Protein AF-A0A1Y2GM48-F1 (afdb_monomer_lite)

Structure (mmCIF, N/CA/C/O backbone):
data_AF-A0A1Y2GM48-F1
#
_entry.id   AF-A0A1Y2GM48-F1
#
loop_
_atom_site.group_PDB
_atom_site.id
_atom_site.type_symbol
_atom_site.label_atom_id
_atom_site.label_alt_id
_atom_site.label_comp_id
_atom_site.label_asym_id
_atom_site.label_entity_id
_atom_site.label_seq_id
_atom_site.pdbx_PDB_ins_code
_atom_site.Cartn_x
_atom_site.Cartn_y
_atom_site.Cartn_z
_atom_site.occupancy
_atom_site.B_iso_or_equiv
_atom_site.auth_seq_id
_atom_site.auth_comp_id
_atom_site.auth_asym_id
_atom_site.auth_atom_id
_atom_site.pdbx_PDB_model_num
ATOM 1 N N . MET A 1 1 ? -22.954 -3.565 -7.126 1.00 38.81 1 MET A N 1
ATOM 2 C CA . MET A 1 1 ? -22.119 -2.408 -7.509 1.00 38.81 1 MET A CA 1
ATOM 3 C C . MET A 1 1 ? -21.374 -1.965 -6.264 1.00 38.81 1 MET A C 1
ATOM 5 O O . MET A 1 1 ? -21.946 -1.225 -5.489 1.00 38.81 1 MET A O 1
ATOM 9 N N . GLU A 1 2 ? -20.163 -2.466 -6.027 1.00 36.50 2 GLU A N 1
ATOM 10 C CA . GLU A 1 2 ? -19.307 -2.028 -4.911 1.00 36.50 2 GLU A CA 1
ATOM 11 C C . GLU A 1 2 ? -17.865 -2.435 -5.239 1.00 36.50 2 GLU A C 1
ATOM 13 O O . GLU A 1 2 ? -17.529 -3.608 -5.180 1.00 36.50 2 GLU A O 1
ATOM 18 N N . ASN A 1 3 ? -17.058 -1.476 -5.704 1.00 37.56 3 ASN A N 1
ATOM 19 C CA . ASN A 1 3 ? -15.604 -1.571 -5.908 1.00 37.56 3 ASN A CA 1
ATOM 20 C C . ASN A 1 3 ? -15.086 -0.140 -6.123 1.00 37.56 3 ASN A C 1
ATOM 22 O O . ASN A 1 3 ? -14.719 0.245 -7.223 1.00 37.56 3 ASN A O 1
ATOM 26 N N . PHE A 1 4 ? -15.154 0.704 -5.095 1.00 43.25 4 PHE A N 1
ATOM 27 C CA . PHE A 1 4 ? -15.141 2.172 -5.220 1.00 43.25 4 PHE A CA 1
ATOM 28 C C . PHE A 1 4 ? -13.795 2.861 -5.521 1.00 43.25 4 PHE A C 1
ATOM 30 O O . PHE A 1 4 ? -13.674 4.058 -5.294 1.00 43.25 4 PHE A O 1
ATOM 37 N N . TYR A 1 5 ? -12.804 2.178 -6.099 1.00 48.16 5 TYR A N 1
ATOM 38 C CA . TYR A 1 5 ? -11.574 2.867 -6.534 1.00 48.16 5 TYR A CA 1
ATOM 39 C C . TYR A 1 5 ? -11.163 2.612 -7.988 1.00 48.16 5 TYR A C 1
ATOM 41 O O . TYR A 1 5 ? -10.515 3.470 -8.578 1.00 48.16 5 TYR A O 1
ATOM 49 N N . LEU A 1 6 ? -11.606 1.514 -8.611 1.00 46.62 6 LEU A N 1
ATOM 50 C CA . LEU A 1 6 ? -11.369 1.225 -10.035 1.00 46.62 6 LEU A CA 1
ATOM 51 C C . LEU A 1 6 ? -12.526 0.436 -10.694 1.00 46.62 6 LEU A C 1
ATOM 53 O O . LEU A 1 6 ? -12.257 -0.429 -11.524 1.00 46.62 6 LEU A O 1
ATOM 57 N N . PRO A 1 7 ? -13.820 0.667 -10.388 1.00 50.91 7 PRO A N 1
ATOM 58 C CA . PRO A 1 7 ? -14.866 -0.199 -10.940 1.00 50.91 7 PRO A CA 1
ATOM 59 C C . PRO A 1 7 ? -15.024 -0.033 -12.463 1.00 50.91 7 PRO A C 1
ATOM 61 O O . PRO A 1 7 ? -15.629 -0.881 -13.110 1.00 50.91 7 PRO A O 1
ATOM 64 N N . CYS A 1 8 ? -14.462 1.037 -13.038 1.00 55.78 8 CYS A N 1
ATOM 65 C CA . CYS A 1 8 ? -14.624 1.395 -14.447 1.00 55.78 8 CYS A CA 1
ATOM 66 C C . CYS A 1 8 ? -13.306 1.461 -15.234 1.00 55.78 8 CYS A C 1
ATOM 68 O O . CYS A 1 8 ? -13.328 1.814 -16.411 1.00 55.78 8 CYS A O 1
ATOM 70 N N . LEU A 1 9 ? -12.162 1.168 -14.609 1.00 61.56 9 LEU A N 1
ATOM 71 C CA . LEU A 1 9 ? -10.852 1.270 -15.253 1.00 61.56 9 LEU A CA 1
ATOM 72 C C . LEU A 1 9 ? -10.290 -0.134 -15.495 1.00 61.56 9 LEU A C 1
ATOM 74 O O . LEU A 1 9 ? -10.020 -0.847 -14.529 1.00 61.56 9 LEU A O 1
ATOM 78 N N . PRO A 1 10 ? -10.102 -0.549 -16.763 1.00 74.62 10 PRO A N 1
ATOM 79 C CA . PRO A 1 10 ? -9.476 -1.828 -17.070 1.00 74.62 10 PRO A CA 1
ATOM 80 C C . PRO A 1 10 ? -8.105 -1.931 -16.392 1.00 74.62 10 PRO A C 1
ATOM 82 O O . PRO A 1 10 ? -7.270 -1.039 -16.549 1.00 74.62 10 PRO A O 1
ATOM 85 N N . SER A 1 11 ? -7.849 -3.024 -15.670 1.00 71.25 11 SER A N 1
ATOM 86 C CA . SER A 1 11 ? -6.596 -3.232 -14.923 1.00 71.25 11 SER A CA 1
ATOM 87 C C . SER A 1 11 ? -5.359 -3.062 -15.807 1.00 71.25 11 SER A C 1
ATOM 89 O O . SER A 1 11 ? -4.429 -2.355 -15.435 1.00 71.25 11 SER A O 1
ATOM 91 N N . LYS A 1 12 ? -5.393 -3.608 -17.030 1.00 72.88 12 LYS A N 1
ATOM 92 C CA . LYS A 1 12 ? -4.327 -3.448 -18.034 1.00 72.88 12 LYS A CA 1
ATOM 93 C C . LYS A 1 12 ? -4.063 -1.991 -18.409 1.00 72.88 12 LYS A C 1
ATOM 95 O O . LYS A 1 12 ? -2.914 -1.617 -18.605 1.00 72.88 12 LYS A O 1
ATOM 100 N N . PHE A 1 13 ? -5.106 -1.164 -18.488 1.00 79.00 13 PHE A N 1
ATOM 101 C CA . PHE A 1 13 ? -4.946 0.265 -18.753 1.00 79.00 13 PHE A CA 1
ATOM 102 C C . PHE A 1 13 ? -4.290 0.970 -17.561 1.00 79.00 13 PHE A C 1
ATOM 104 O O . PHE A 1 13 ? -3.322 1.700 -17.747 1.00 79.00 13 PHE A O 1
ATOM 111 N N . ALA A 1 14 ? -4.772 0.722 -16.338 1.00 77.38 14 ALA A N 1
ATOM 112 C CA . ALA A 1 14 ? -4.207 1.329 -15.132 1.00 77.38 14 ALA A CA 1
ATOM 113 C C . ALA A 1 14 ? -2.728 0.945 -14.934 1.00 77.38 14 ALA A C 1
ATOM 115 O O . ALA A 1 14 ? -1.897 1.802 -14.643 1.00 77.38 14 ALA A O 1
ATOM 116 N N . LEU A 1 15 ? -2.394 -0.327 -15.164 1.00 78.81 15 LEU A N 1
ATOM 117 C CA . LEU A 1 15 ? -1.031 -0.848 -15.084 1.00 78.81 15 LEU A CA 1
ATOM 118 C C . LEU A 1 15 ? -0.138 -0.289 -16.198 1.00 78.81 15 LEU A C 1
ATOM 120 O O . LEU A 1 15 ? 0.959 0.182 -15.907 1.00 78.81 15 LEU A O 1
ATOM 124 N N . GLY A 1 16 ? -0.632 -0.231 -17.438 1.00 79.50 16 GLY A N 1
ATOM 125 C CA . GLY A 1 16 ? 0.081 0.401 -18.549 1.00 79.50 16 GLY A CA 1
ATOM 126 C C . GLY A 1 16 ? 0.402 1.874 -18.275 1.00 79.50 16 GLY A C 1
ATOM 127 O O . GLY A 1 16 ? 1.539 2.299 -18.461 1.00 79.50 16 GLY A O 1
ATOM 128 N N . MET A 1 17 ? -0.558 2.635 -17.737 1.00 82.94 17 MET A N 1
ATOM 129 C CA . MET A 1 17 ? -0.350 4.033 -17.326 1.00 82.94 17 MET A CA 1
ATOM 130 C C . MET A 1 17 ? 0.647 4.178 -16.168 1.00 82.94 17 MET A C 1
ATOM 132 O O . MET A 1 17 ? 1.331 5.193 -16.074 1.00 82.94 17 MET A O 1
ATOM 136 N N . ALA A 1 18 ? 0.760 3.162 -15.312 1.00 79.75 18 ALA A N 1
ATOM 137 C CA . ALA A 1 18 ? 1.768 3.081 -14.258 1.00 79.75 18 ALA A CA 1
ATOM 138 C C . ALA A 1 18 ? 3.137 2.559 -14.754 1.00 79.75 18 ALA A C 1
ATOM 140 O O . ALA A 1 18 ? 4.053 2.394 -13.952 1.00 79.75 18 ALA A O 1
ATOM 141 N N . GLY A 1 19 ? 3.299 2.318 -16.063 1.00 83.38 19 GLY A N 1
ATOM 142 C CA . GLY A 1 19 ? 4.554 1.879 -16.683 1.00 83.38 19 GLY A CA 1
ATOM 143 C C . GLY A 1 19 ? 4.744 0.361 -16.770 1.00 83.38 19 GLY A C 1
ATOM 144 O O . GLY A 1 19 ? 5.808 -0.100 -17.186 1.00 83.38 19 GLY A O 1
ATOM 145 N N . PHE A 1 20 ? 3.728 -0.424 -16.412 1.00 80.12 20 PHE A N 1
ATOM 146 C CA . PHE A 1 20 ? 3.746 -1.881 -16.476 1.00 80.12 20 PHE A CA 1
ATOM 147 C C . PHE A 1 20 ? 3.115 -2.377 -17.783 1.00 80.12 20 PHE A C 1
ATOM 149 O O . PHE A 1 20 ? 1.896 -2.482 -17.899 1.00 80.12 20 PHE A O 1
ATOM 156 N N . TYR A 1 21 ? 3.948 -2.689 -18.778 1.00 78.44 21 TYR A N 1
ATOM 157 C CA . TYR A 1 21 ? 3.482 -3.067 -20.122 1.00 78.44 21 TYR A CA 1
ATOM 158 C C . TYR A 1 21 ? 3.483 -4.576 -20.398 1.00 78.44 21 TYR A C 1
ATOM 160 O O . TYR A 1 21 ? 2.749 -5.026 -21.272 1.00 78.44 21 TYR A O 1
ATOM 168 N N . ASN A 1 22 ? 4.284 -5.351 -19.660 1.00 74.69 22 ASN A N 1
ATOM 169 C CA . ASN A 1 22 ? 4.454 -6.789 -19.873 1.00 74.69 22 ASN A CA 1
ATOM 170 C C . ASN A 1 22 ? 4.120 -7.560 -18.592 1.00 74.69 22 ASN A C 1
ATOM 172 O O . ASN A 1 22 ? 4.540 -7.162 -17.507 1.00 74.69 22 ASN A O 1
ATOM 176 N N . GLU A 1 23 ? 3.391 -8.665 -18.742 1.00 70.50 23 GLU A N 1
ATOM 177 C CA . GLU A 1 23 ? 3.127 -9.628 -17.670 1.00 70.50 23 GLU A CA 1
ATOM 178 C C . GLU A 1 23 ? 4.349 -10.564 -17.479 1.00 70.50 23 GLU A C 1
ATOM 180 O O . GLU A 1 23 ? 5.037 -10.869 -18.461 1.00 70.50 23 GLU A O 1
ATOM 185 N N . PRO A 1 24 ? 4.632 -11.049 -16.253 1.00 73.19 24 PRO A N 1
ATOM 186 C CA . PRO A 1 24 ? 3.916 -10.745 -15.016 1.00 73.19 24 PRO A CA 1
ATOM 187 C C . PRO A 1 24 ? 4.221 -9.331 -14.507 1.00 73.19 24 PRO A C 1
ATOM 189 O O . PRO A 1 24 ? 5.349 -8.842 -14.594 1.00 73.19 24 PRO A O 1
ATOM 192 N N . PHE A 1 25 ? 3.204 -8.680 -13.945 1.00 72.31 25 PHE A N 1
ATOM 193 C CA . PHE A 1 25 ? 3.370 -7.379 -13.310 1.00 72.31 25 PHE A CA 1
ATOM 194 C C . PHE A 1 25 ? 4.102 -7.576 -11.990 1.00 72.31 25 PHE A C 1
ATOM 196 O O . PHE A 1 25 ? 3.563 -8.161 -11.049 1.00 72.31 25 PHE A O 1
ATOM 203 N N . PHE A 1 26 ? 5.355 -7.130 -11.944 1.00 72.56 26 PHE A N 1
ATOM 204 C CA . PHE A 1 26 ? 6.252 -7.458 -10.850 1.00 72.56 26 PHE A CA 1
ATOM 205 C C . PHE A 1 26 ? 7.087 -6.256 -10.416 1.00 72.56 26 PHE A C 1
ATOM 207 O O . PHE A 1 26 ? 7.678 -5.551 -11.232 1.00 72.56 26 PHE A O 1
ATOM 214 N N . LEU A 1 27 ? 7.153 -6.064 -9.101 1.00 76.12 27 LEU A N 1
ATOM 215 C CA . LEU A 1 27 ? 8.107 -5.196 -8.423 1.00 76.12 27 LEU A CA 1
ATOM 216 C C . LEU A 1 27 ? 8.892 -6.074 -7.455 1.00 76.12 27 LEU A C 1
ATOM 218 O O . LEU A 1 27 ? 8.272 -6.781 -6.659 1.00 76.12 27 LEU A O 1
ATOM 222 N N . ALA A 1 28 ? 10.227 -6.015 -7.470 1.00 77.12 28 ALA A N 1
ATOM 223 C CA . ALA A 1 28 ? 11.037 -6.914 -6.643 1.00 77.12 28 ALA A CA 1
ATOM 224 C C . ALA A 1 28 ? 10.692 -6.769 -5.155 1.00 77.12 28 ALA A C 1
ATOM 226 O O . ALA A 1 28 ? 10.509 -7.769 -4.456 1.00 77.12 28 ALA A O 1
ATOM 227 N N . ARG A 1 29 ? 10.473 -5.523 -4.713 1.00 81.19 29 ARG A N 1
ATOM 228 C CA . ARG A 1 29 ? 10.053 -5.190 -3.345 1.00 81.19 29 ARG A CA 1
ATOM 229 C C . ARG A 1 29 ? 8.715 -5.799 -2.919 1.00 81.19 29 ARG A C 1
ATOM 231 O O . ARG A 1 29 ? 8.475 -5.947 -1.726 1.00 81.19 29 ARG A O 1
ATOM 238 N N . ASN A 1 30 ? 7.844 -6.173 -3.859 1.00 81.69 30 ASN A N 1
ATOM 239 C CA . ASN A 1 30 ? 6.567 -6.806 -3.527 1.00 81.69 30 ASN A CA 1
ATOM 240 C C . ASN A 1 30 ? 6.723 -8.275 -3.123 1.00 81.69 30 ASN A C 1
ATOM 242 O O . ASN A 1 30 ? 5.822 -8.811 -2.490 1.00 81.69 30 ASN A O 1
ATOM 246 N N . SER A 1 31 ? 7.871 -8.897 -3.396 1.00 83.06 31 SER A N 1
ATOM 247 C CA . SER A 1 31 ? 8.143 -10.281 -2.979 1.00 83.06 31 SER A CA 1
ATOM 248 C C . SER A 1 31 ? 8.324 -10.427 -1.468 1.00 83.06 31 SER A C 1
ATOM 250 O O . SER A 1 31 ? 8.211 -11.531 -0.948 1.00 83.06 31 SER A O 1
ATOM 252 N N . VAL A 1 32 ? 8.619 -9.325 -0.772 1.00 88.38 32 VAL A N 1
ATOM 253 C CA . VAL A 1 32 ? 8.789 -9.299 0.682 1.00 88.38 32 VAL A CA 1
ATOM 254 C C . VAL A 1 32 ? 7.573 -8.621 1.298 1.00 88.38 32 VAL A C 1
ATOM 256 O O . VAL A 1 32 ? 7.259 -7.462 1.004 1.00 88.38 32 VAL A O 1
ATOM 259 N N . ILE A 1 33 ? 6.868 -9.366 2.144 1.00 89.69 33 ILE A N 1
ATOM 260 C CA . ILE A 1 33 ? 5.640 -8.916 2.796 1.00 89.69 33 ILE A CA 1
ATOM 261 C C . ILE A 1 33 ? 6.005 -8.433 4.204 1.00 89.69 33 ILE A C 1
ATOM 263 O O . ILE A 1 33 ? 6.484 -9.237 5.004 1.00 89.69 33 ILE A O 1
ATOM 267 N N . PRO A 1 34 ? 5.771 -7.152 4.551 1.00 93.31 34 PRO A N 1
ATOM 268 C CA . PRO A 1 34 ? 6.047 -6.683 5.900 1.00 93.31 34 PRO A CA 1
ATOM 269 C C . PRO A 1 34 ? 5.171 -7.425 6.922 1.00 93.31 34 PRO A C 1
ATOM 271 O O . PRO A 1 34 ? 3.965 -7.580 6.683 1.00 93.31 34 PRO A O 1
ATOM 274 N N . PRO A 1 35 ? 5.709 -7.831 8.085 1.00 94.94 35 PRO A N 1
ATOM 275 C CA . PRO A 1 35 ? 4.918 -8.472 9.131 1.00 94.94 35 PRO A CA 1
ATOM 276 C C . PRO A 1 35 ? 3.707 -7.623 9.540 1.00 94.94 35 PRO A C 1
ATOM 278 O O . PRO A 1 35 ? 3.829 -6.410 9.707 1.00 94.94 35 PRO A O 1
ATOM 281 N N . LYS A 1 36 ? 2.541 -8.243 9.777 1.00 94.94 36 LYS A N 1
ATOM 282 C CA . LYS A 1 36 ? 1.322 -7.512 10.195 1.00 94.94 36 LYS A CA 1
ATOM 283 C C . LYS A 1 36 ? 1.551 -6.660 11.445 1.00 94.94 36 LYS A C 1
ATOM 285 O O . LYS A 1 36 ? 1.066 -5.537 11.517 1.00 94.94 36 LYS A O 1
ATOM 290 N N . ALA A 1 37 ? 2.337 -7.167 12.396 1.00 95.62 37 ALA A N 1
ATOM 291 C CA . ALA A 1 37 ? 2.719 -6.427 13.596 1.00 95.62 37 ALA A CA 1
ATOM 292 C C . ALA A 1 37 ? 3.448 -5.114 13.265 1.00 95.62 37 ALA A C 1
ATOM 294 O O . ALA A 1 37 ? 3.135 -4.088 13.855 1.00 95.62 37 ALA A O 1
ATOM 295 N N . LEU A 1 38 ? 4.355 -5.133 12.282 1.00 96.25 38 LEU A N 1
ATOM 296 C CA . LEU A 1 38 ? 5.059 -3.943 11.807 1.00 96.25 38 LEU A CA 1
ATOM 297 C C . LEU A 1 38 ? 4.117 -3.000 11.044 1.00 96.25 38 LEU A C 1
ATOM 299 O O . LEU A 1 38 ? 4.146 -1.792 11.258 1.00 96.25 38 LEU A O 1
ATOM 303 N N . GLN A 1 39 ? 3.234 -3.538 10.197 1.00 96.31 39 GLN A N 1
ATOM 304 C CA . GLN A 1 39 ? 2.232 -2.732 9.487 1.00 96.31 39 GLN A CA 1
ATOM 305 C C . GLN A 1 39 ? 1.309 -1.980 10.456 1.00 96.31 39 GLN A C 1
ATOM 307 O O . GLN A 1 39 ? 1.036 -0.801 10.244 1.00 96.31 39 GLN A O 1
ATOM 312 N N . LEU A 1 40 ? 0.882 -2.626 11.545 1.00 96.00 40 LEU A N 1
ATOM 313 C CA . LEU A 1 40 ? 0.050 -2.026 12.595 1.00 96.00 40 LEU A CA 1
ATOM 314 C C . LEU A 1 40 ? 0.732 -0.867 13.342 1.00 96.00 40 LEU A C 1
ATOM 316 O O . LEU A 1 40 ? 0.038 -0.073 13.973 1.00 96.00 40 LEU A O 1
ATOM 320 N N . MET A 1 41 ? 2.060 -0.736 13.268 1.00 95.62 41 MET A N 1
ATOM 321 C CA . MET A 1 41 ? 2.774 0.402 13.859 1.00 95.62 41 MET A CA 1
ATOM 322 C C . MET A 1 41 ? 2.581 1.690 13.048 1.00 95.62 41 MET A C 1
ATOM 324 O O . MET A 1 41 ? 2.659 2.783 13.601 1.00 95.62 41 MET A O 1
ATOM 328 N N . ILE A 1 42 ? 2.281 1.583 11.752 1.00 95.50 42 ILE A N 1
ATOM 329 C CA . ILE A 1 42 ? 2.008 2.733 10.887 1.00 95.50 42 ILE A CA 1
ATOM 330 C C . ILE A 1 42 ? 0.526 3.100 11.018 1.00 95.50 42 ILE A C 1
ATOM 332 O O . ILE A 1 42 ? -0.345 2.298 10.708 1.00 95.50 42 ILE A O 1
ATOM 336 N N . PHE A 1 43 ? 0.207 4.318 11.457 1.00 95.06 43 PHE A N 1
ATOM 337 C CA . PHE A 1 43 ? -1.178 4.762 11.706 1.00 95.06 43 PHE A CA 1
ATOM 338 C C . PHE A 1 43 ? -1.980 3.826 12.644 1.00 95.06 43 PHE A C 1
ATOM 340 O O . PHE A 1 43 ? -3.040 3.336 12.254 1.00 95.06 43 PHE A O 1
ATOM 347 N N . PRO A 1 44 ? -1.527 3.577 13.886 1.00 94.06 44 PRO A N 1
ATOM 348 C CA . PRO A 1 44 ? -2.123 2.573 14.785 1.00 94.06 44 PRO A CA 1
ATOM 349 C C . PRO A 1 44 ? -3.554 2.902 15.247 1.00 94.06 44 PRO A C 1
ATOM 351 O O . PRO A 1 44 ? -4.232 2.080 15.853 1.00 94.06 44 PRO A O 1
ATOM 354 N N . TRP A 1 45 ? -4.022 4.126 15.002 1.00 95.62 45 TRP A N 1
ATOM 355 C CA . TRP A 1 45 ? -5.348 4.594 15.403 1.00 95.62 45 TRP A CA 1
ATOM 356 C C . TRP A 1 45 ? -6.472 4.109 14.476 1.00 95.62 45 TRP A C 1
ATOM 358 O O . TRP A 1 45 ? -7.642 4.213 14.844 1.00 95.62 45 TRP A O 1
ATOM 368 N N . ILE A 1 46 ? -6.147 3.604 13.280 1.00 96.12 46 ILE A N 1
ATOM 369 C CA . ILE A 1 46 ? -7.147 3.262 12.260 1.00 96.12 46 ILE A CA 1
ATOM 370 C C . ILE A 1 46 ? -8.073 2.145 12.753 1.00 96.12 46 ILE A C 1
ATOM 372 O O . ILE A 1 46 ? -9.285 2.236 12.581 1.00 96.12 46 ILE A O 1
ATOM 376 N N . GLU A 1 47 ? -7.534 1.118 13.405 1.00 94.56 47 GLU A N 1
ATOM 377 C CA . GLU A 1 47 ? -8.268 -0.053 13.906 1.00 94.56 47 GLU A CA 1
ATOM 378 C C . GLU A 1 47 ? -9.360 0.308 14.917 1.00 94.56 47 GLU A C 1
ATOM 380 O O . GLU A 1 47 ? -10.374 -0.385 15.014 1.00 94.56 47 GLU A O 1
ATOM 385 N N . ASP A 1 48 ? -9.155 1.392 15.659 1.00 94.38 48 ASP A N 1
ATOM 386 C CA . ASP A 1 48 ? -10.053 1.847 16.716 1.00 94.38 48 ASP A CA 1
ATOM 387 C C . ASP A 1 48 ? -10.975 2.988 16.258 1.00 94.38 48 ASP A C 1
ATOM 389 O O . ASP A 1 48 ? -11.799 3.455 17.048 1.00 94.38 48 ASP A O 1
ATOM 393 N N . PHE A 1 49 ? -10.886 3.414 14.990 1.00 93.25 49 PHE A N 1
ATOM 394 C CA . PHE A 1 49 ? -11.606 4.577 14.460 1.00 93.25 49 PHE A CA 1
ATOM 395 C C . PHE A 1 49 ? -13.130 4.468 14.628 1.00 93.25 49 PHE A C 1
ATOM 397 O O . PHE A 1 49 ? -13.770 5.398 15.112 1.00 93.25 49 PHE A O 1
ATOM 404 N N . PHE A 1 50 ? -13.713 3.307 14.306 1.00 90.06 50 PHE A N 1
ATOM 405 C CA . PHE A 1 50 ? -15.145 3.028 14.506 1.00 90.06 50 PHE A CA 1
ATOM 406 C C . PHE A 1 50 ? -15.463 2.423 15.889 1.00 90.06 50 PHE A C 1
ATOM 408 O O . PHE A 1 50 ? -16.524 1.826 16.083 1.00 90.06 50 PHE A O 1
ATOM 415 N N . GLY A 1 51 ? -14.541 2.550 16.848 1.00 89.81 51 GLY A N 1
ATOM 416 C CA . GLY A 1 51 ? -14.667 2.074 18.222 1.00 89.81 51 GLY A CA 1
ATOM 417 C C . GLY A 1 51 ? -13.853 0.813 18.527 1.00 89.81 51 GLY A C 1
ATOM 418 O O . GLY A 1 51 ? -13.808 -0.140 17.751 1.00 89.81 51 GLY A O 1
ATOM 419 N N . LYS A 1 52 ? -13.285 0.761 19.740 1.00 87.81 52 LYS A N 1
ATOM 420 C CA . LYS A 1 52 ? -12.392 -0.308 20.241 1.00 87.81 52 LYS A CA 1
ATOM 421 C C . LYS A 1 52 ? -12.989 -1.721 20.303 1.00 87.81 52 LYS A C 1
ATOM 423 O O . LYS A 1 52 ? -12.278 -2.663 20.633 1.00 87.81 52 LYS A O 1
ATOM 428 N N . ASN A 1 53 ? -14.277 -1.901 20.039 1.00 87.81 53 ASN A N 1
ATOM 429 C CA . ASN A 1 53 ? -14.924 -3.217 20.030 1.00 87.81 53 ASN A CA 1
ATOM 430 C C . ASN A 1 53 ? -15.513 -3.559 18.655 1.00 87.81 53 ASN A C 1
ATOM 432 O O . ASN A 1 53 ? -16.245 -4.537 18.525 1.00 87.81 53 ASN A O 1
ATOM 436 N N . ASN A 1 54 ? -15.200 -2.770 17.622 1.00 89.75 54 ASN A N 1
ATOM 437 C CA . ASN A 1 54 ? -15.674 -3.020 16.271 1.00 89.75 54 ASN A CA 1
ATOM 438 C C . ASN A 1 54 ? -14.850 -4.139 15.611 1.00 89.75 54 ASN A C 1
ATOM 440 O O . ASN A 1 54 ? -13.873 -3.902 14.902 1.00 89.75 54 ASN A O 1
ATOM 444 N N . VAL A 1 55 ? -15.243 -5.386 15.886 1.00 91.50 55 VAL A N 1
ATOM 445 C CA . VAL A 1 55 ? -14.576 -6.594 15.369 1.00 91.50 55 VAL A CA 1
ATOM 446 C C . VAL A 1 55 ? -14.601 -6.636 13.841 1.00 91.50 55 VAL A C 1
ATOM 448 O O . VAL A 1 55 ? -13.608 -7.015 13.225 1.00 91.50 55 VAL A O 1
ATOM 451 N N . TRP A 1 56 ? -15.712 -6.213 13.229 1.00 91.44 56 TRP A N 1
ATOM 452 C CA . TRP A 1 56 ? -15.852 -6.185 11.773 1.00 91.44 56 TRP A CA 1
ATOM 453 C C . TRP A 1 56 ? -14.789 -5.293 11.127 1.00 91.44 56 TRP A C 1
ATOM 455 O O . TRP A 1 56 ? -14.067 -5.751 10.245 1.00 91.44 56 TRP A O 1
ATOM 465 N N . TRP A 1 57 ? -14.633 -4.059 11.612 1.00 92.62 57 TRP A N 1
ATOM 466 C CA . TRP A 1 57 ? -13.666 -3.116 11.055 1.00 92.62 57 TRP A CA 1
ATOM 467 C C . TRP A 1 57 ? -12.217 -3.565 11.258 1.00 92.62 57 TRP A C 1
ATOM 469 O O . TRP A 1 57 ? -11.402 -3.460 10.348 1.00 92.62 57 TRP A O 1
ATOM 479 N N . ARG A 1 58 ? -11.884 -4.143 12.416 1.00 92.06 58 ARG A N 1
ATOM 480 C CA . ARG A 1 58 ? -10.539 -4.700 12.631 1.00 92.06 58 ARG A CA 1
ATOM 481 C C . ARG A 1 58 ? -10.217 -5.836 11.669 1.00 92.06 58 ARG A C 1
ATOM 483 O O . ARG A 1 58 ? -9.111 -5.887 11.138 1.00 92.06 58 ARG A O 1
ATOM 490 N N . ASN A 1 59 ? -11.176 -6.727 11.427 1.00 91.62 59 ASN A N 1
ATOM 491 C CA . ASN A 1 59 ? -11.011 -7.799 10.450 1.00 91.62 59 ASN A CA 1
ATOM 492 C C . ASN A 1 59 ? -10.876 -7.243 9.028 1.00 91.62 59 ASN A C 1
ATOM 494 O O . ASN A 1 59 ? -10.080 -7.758 8.249 1.00 91.62 59 ASN A O 1
ATOM 498 N N . GLU A 1 60 ? -11.604 -6.172 8.712 1.00 91.12 60 GLU A N 1
ATOM 499 C CA . GLU A 1 60 ? -11.459 -5.445 7.453 1.00 91.12 60 GLU A CA 1
ATOM 500 C C . GLU A 1 60 ? -10.038 -4.887 7.295 1.00 91.12 60 GLU A C 1
ATOM 502 O O . GLU A 1 60 ? -9.398 -5.160 6.285 1.00 91.12 60 GLU A O 1
ATOM 507 N N . CYS A 1 61 ? -9.496 -4.198 8.307 1.00 92.81 61 CYS A N 1
ATOM 508 C CA . CYS A 1 61 ? -8.111 -3.715 8.295 1.00 92.81 61 CYS A CA 1
ATOM 509 C C . CYS A 1 61 ? -7.104 -4.853 8.086 1.00 92.81 61 CYS A C 1
ATOM 511 O O . CYS A 1 61 ? -6.178 -4.715 7.292 1.00 92.81 61 CYS A O 1
ATOM 513 N N . LEU A 1 62 ? -7.281 -5.987 8.772 1.00 92.38 62 LEU A N 1
ATOM 514 C CA . LEU A 1 62 ? -6.393 -7.142 8.620 1.00 92.38 62 LEU A CA 1
ATOM 515 C C . LEU A 1 62 ? -6.449 -7.737 7.213 1.00 92.38 62 LEU A C 1
ATOM 517 O O . LEU A 1 62 ? -5.406 -8.143 6.706 1.00 92.38 62 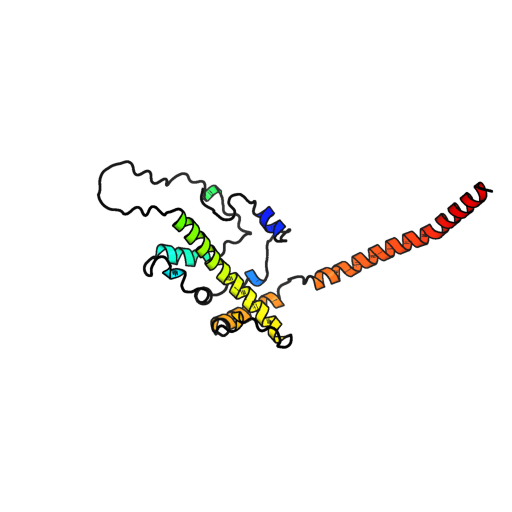LEU A O 1
ATOM 521 N N . ARG A 1 63 ? -7.637 -7.775 6.601 1.00 90.56 63 ARG A N 1
ATOM 522 C CA . ARG A 1 63 ? -7.826 -8.236 5.223 1.00 90.56 63 ARG A CA 1
ATOM 523 C C . ARG A 1 63 ? -7.207 -7.272 4.219 1.00 90.56 63 ARG A C 1
ATOM 525 O O . ARG A 1 63 ? -6.639 -7.717 3.240 1.00 90.56 63 ARG A O 1
ATOM 532 N N . GLU A 1 64 ? -7.293 -5.969 4.456 1.00 90.69 64 GLU A N 1
ATOM 533 C CA . GLU A 1 64 ? -6.690 -4.964 3.572 1.00 90.69 64 GLU A CA 1
ATOM 534 C C . GLU A 1 64 ? -5.154 -4.956 3.611 1.00 90.69 64 GLU A C 1
ATOM 536 O O . GLU A 1 64 ? -4.520 -4.476 2.673 1.0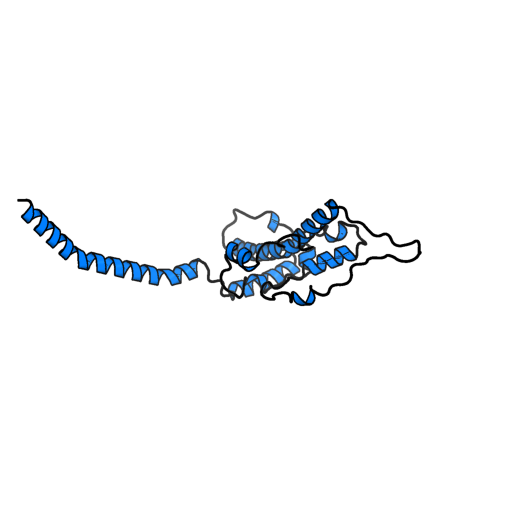0 90.69 64 GLU A O 1
ATOM 541 N N . MET A 1 65 ? -4.544 -5.497 4.674 1.00 91.75 65 MET A N 1
ATOM 542 C CA . MET A 1 65 ? -3.102 -5.782 4.706 1.00 91.75 65 MET A CA 1
ATOM 543 C C . MET A 1 65 ? -2.722 -7.026 3.894 1.00 91.75 65 MET A C 1
ATOM 545 O O . MET A 1 65 ? -1.555 -7.173 3.525 1.00 91.75 65 MET A O 1
ATOM 549 N N . ASP A 1 66 ? -3.675 -7.929 3.649 1.00 85.69 66 ASP A N 1
ATOM 550 C CA . ASP A 1 66 ? -3.473 -9.110 2.817 1.00 85.69 66 ASP A CA 1
ATOM 551 C C . ASP A 1 66 ? -3.614 -8.677 1.343 1.00 85.69 66 ASP A C 1
ATOM 553 O O . ASP A 1 66 ? -4.682 -8.269 0.890 1.00 85.69 66 ASP A O 1
ATOM 557 N N . GLU A 1 67 ? -2.507 -8.676 0.593 1.00 71.06 67 GLU A N 1
ATOM 558 C CA . GLU A 1 67 ? -2.496 -8.199 -0.797 1.00 71.06 67 GLU A CA 1
ATOM 559 C C . GLU A 1 67 ? -3.322 -9.101 -1.722 1.00 71.06 67 GLU A C 1
ATOM 561 O O . GLU A 1 67 ? -3.325 -10.327 -1.608 1.00 71.06 67 GLU A O 1
ATOM 566 N N . VAL A 1 68 ? -3.973 -8.467 -2.697 1.00 68.38 68 VAL A N 1
ATOM 567 C CA . VAL A 1 68 ? -4.551 -9.141 -3.858 1.00 68.38 68 VAL A CA 1
ATOM 568 C C . VAL A 1 68 ? -3.490 -9.180 -4.955 1.00 68.38 68 VAL A C 1
ATOM 570 O O . VAL A 1 68 ? -3.081 -8.128 -5.445 1.00 68.38 68 VAL A O 1
ATOM 573 N N . ASP A 1 69 ? -3.048 -10.378 -5.343 1.00 68.00 69 ASP A N 1
ATOM 574 C CA . ASP A 1 69 ? -2.089 -10.550 -6.439 1.00 68.00 69 ASP A CA 1
ATOM 575 C C . ASP A 1 69 ? -2.699 -10.031 -7.757 1.00 68.00 69 ASP A C 1
ATOM 577 O O . ASP A 1 69 ? -3.709 -10.577 -8.215 1.00 68.00 69 ASP A O 1
ATOM 581 N N . PRO A 1 70 ? -2.109 -9.002 -8.399 1.00 65.38 70 PRO A N 1
ATOM 582 C CA . PRO A 1 70 ? -2.634 -8.443 -9.643 1.00 65.38 70 PRO A CA 1
ATOM 583 C C . PRO A 1 70 ? -2.543 -9.411 -10.831 1.00 65.38 70 PRO A C 1
ATOM 585 O O . PRO A 1 70 ? -3.191 -9.179 -11.852 1.00 65.38 70 PRO A O 1
ATOM 588 N N . ASN A 1 71 ? -1.747 -10.479 -10.719 1.00 67.12 71 ASN A N 1
ATOM 589 C CA . AS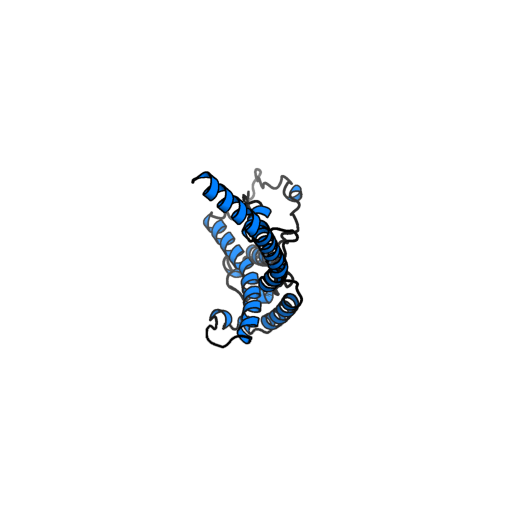N A 1 71 ? -1.610 -11.520 -11.734 1.00 67.12 71 ASN A CA 1
ATOM 590 C C . ASN A 1 71 ? -2.669 -12.625 -11.579 1.00 67.12 71 ASN A C 1
ATOM 592 O O . ASN A 1 71 ? -2.897 -13.395 -12.514 1.00 67.12 71 ASN A O 1
ATOM 596 N N . ILE A 1 72 ? -3.352 -12.694 -10.431 1.00 66.25 72 ILE A N 1
ATOM 597 C CA . ILE A 1 72 ? -4.493 -13.584 -10.226 1.00 66.25 72 ILE A CA 1
ATOM 598 C C . ILE A 1 72 ? -5.742 -12.818 -10.644 1.00 66.25 72 ILE A C 1
ATOM 600 O O . ILE A 1 72 ? -6.253 -11.972 -9.914 1.00 66.25 72 ILE A O 1
ATOM 604 N N . VAL A 1 73 ? -6.260 -13.125 -11.835 1.00 56.41 73 VAL A N 1
ATOM 605 C CA . VAL A 1 73 ? -7.591 -12.656 -12.231 1.00 56.41 73 VAL A CA 1
ATOM 606 C C . VAL A 1 73 ? -8.589 -13.276 -11.249 1.00 56.41 73 VAL A C 1
ATOM 608 O O . VAL A 1 73 ? -8.685 -14.506 -11.202 1.00 56.41 73 VAL A O 1
ATOM 611 N N . PRO A 1 74 ? -9.329 -12.480 -10.456 1.00 51.00 74 PRO A N 1
ATOM 612 C CA . PRO A 1 74 ? -10.381 -13.030 -9.620 1.00 51.00 74 PRO A CA 1
ATOM 613 C C . PRO A 1 74 ? -11.371 -13.740 -10.537 1.00 51.00 74 PRO A C 1
ATOM 615 O O . PRO A 1 74 ? -11.803 -13.156 -11.532 1.00 51.00 74 PRO A O 1
ATOM 618 N N . ASP A 1 75 ? -11.720 -14.988 -10.231 1.00 42.97 75 ASP A N 1
ATOM 619 C CA . ASP A 1 75 ? -12.741 -15.707 -10.982 1.00 42.97 75 ASP A CA 1
ATOM 620 C C . ASP A 1 75 ? -14.077 -14.957 -10.851 1.00 42.97 75 ASP A C 1
ATOM 622 O O . ASP A 1 75 ? -14.803 -15.062 -9.860 1.00 42.97 75 ASP A O 1
ATOM 626 N N . ILE A 1 76 ? -14.389 -14.144 -11.860 1.00 47.28 76 ILE A N 1
ATOM 627 C CA . ILE A 1 76 ? -15.579 -13.288 -11.904 1.00 47.28 76 ILE A CA 1
ATOM 628 C C . ILE A 1 76 ? -16.857 -14.154 -11.967 1.00 47.28 76 ILE A C 1
ATOM 630 O O . ILE A 1 76 ? -17.961 -13.666 -11.709 1.00 47.28 76 ILE A O 1
ATOM 634 N N . SER A 1 77 ? -16.728 -15.463 -12.237 1.00 38.69 77 SER A N 1
ATOM 635 C CA . SER A 1 77 ? -17.841 -16.411 -12.164 1.00 38.69 77 SER A CA 1
ATOM 636 C C . SER A 1 77 ? -18.255 -16.733 -10.720 1.00 38.69 77 SER A C 1
ATOM 638 O O . SER A 1 77 ? -19.436 -16.972 -10.467 1.00 38.69 77 SER A O 1
ATOM 640 N N . ALA A 1 78 ? -17.347 -16.616 -9.742 1.00 37.78 78 ALA A N 1
ATOM 641 C CA . ALA A 1 78 ? -17.683 -16.739 -8.321 1.00 37.78 78 ALA A CA 1
ATOM 642 C C . ALA A 1 78 ? -18.407 -15.491 -7.778 1.00 37.78 78 ALA A C 1
ATOM 644 O O . ALA A 1 78 ? -19.211 -15.595 -6.851 1.00 37.78 78 ALA A O 1
ATOM 645 N N . ALA A 1 79 ? -18.185 -14.326 -8.399 1.00 40.81 79 ALA A N 1
ATOM 646 C CA . ALA A 1 79 ? -18.914 -13.086 -8.121 1.00 40.81 79 ALA A CA 1
ATOM 647 C C . ALA A 1 79 ? -20.296 -13.021 -8.811 1.00 40.81 79 ALA A C 1
ATOM 649 O O . ALA A 1 79 ? -21.065 -12.096 -8.557 1.00 40.81 79 ALA A O 1
ATOM 650 N N . SER A 1 80 ? -20.625 -14.009 -9.656 1.00 33.53 80 SER A N 1
ATOM 651 C CA . SER A 1 80 ? -21.894 -14.111 -10.394 1.00 33.53 80 SER A CA 1
ATOM 652 C C . SER A 1 80 ? -22.856 -15.158 -9.820 1.00 33.53 80 SER A C 1
ATOM 654 O O . SER A 1 80 ? -23.676 -15.713 -10.550 1.00 33.53 80 SER A O 1
ATOM 656 N N . LYS A 1 81 ? -22.810 -15.428 -8.508 1.00 31.03 81 LYS A N 1
ATOM 657 C CA . LYS A 1 81 ? -23.963 -16.037 -7.828 1.00 31.03 81 LYS A CA 1
ATOM 658 C C . LYS A 1 81 ? -24.984 -14.941 -7.495 1.00 31.03 81 LYS A C 1
ATOM 660 O O . LYS A 1 81 ? -24.673 -14.067 -6.687 1.00 31.03 81 LYS A O 1
ATOM 665 N N . PRO A 1 82 ? -26.199 -14.966 -8.068 1.00 39.09 82 PRO A N 1
ATOM 666 C CA . PRO A 1 82 ? -27.290 -14.145 -7.570 1.00 39.09 82 PRO A CA 1
ATOM 667 C C . PRO A 1 82 ? -27.819 -14.763 -6.263 1.00 39.09 82 PRO A C 1
ATOM 669 O O . PRO A 1 82 ? -28.151 -15.946 -6.223 1.00 39.09 82 PRO A O 1
ATOM 672 N N . GLY A 1 83 ? -27.902 -13.955 -5.203 1.00 31.55 83 GLY A N 1
ATOM 673 C CA . GLY A 1 83 ? -28.431 -14.325 -3.881 1.00 31.55 83 GLY A CA 1
ATOM 674 C C . GLY A 1 83 ? -27.311 -14.419 -2.841 1.00 31.55 83 GLY A C 1
ATOM 675 O O . GLY A 1 83 ? -26.493 -15.324 -2.889 1.00 31.55 83 GLY A O 1
ATOM 676 N N . THR A 1 84 ? -27.176 -13.495 -1.898 1.00 30.67 84 THR A N 1
ATOM 677 C CA . THR A 1 84 ? -28.223 -12.952 -1.025 1.00 30.67 84 THR A CA 1
ATOM 678 C C . THR A 1 84 ? -28.424 -11.448 -1.185 1.00 30.67 84 THR A C 1
ATOM 680 O O . THR A 1 84 ? -27.746 -10.640 -0.554 1.00 30.67 84 THR A O 1
ATOM 683 N N . ALA A 1 85 ? -29.449 -11.076 -1.951 1.00 31.70 85 ALA A N 1
ATOM 684 C CA . ALA A 1 85 ? -30.310 -9.998 -1.497 1.00 31.70 85 ALA A CA 1
ATOM 685 C C . ALA A 1 85 ? -30.973 -10.494 -0.206 1.00 31.70 85 ALA A C 1
ATOM 687 O O . ALA A 1 85 ? -31.662 -11.515 -0.220 1.00 31.70 85 ALA A O 1
ATOM 688 N N . VAL A 1 86 ? -30.743 -9.817 0.915 1.00 32.38 86 VAL A N 1
ATOM 689 C CA . VAL A 1 86 ? -31.641 -9.949 2.063 1.00 32.38 86 VAL A CA 1
ATOM 690 C C . VAL A 1 86 ? -32.842 -9.057 1.755 1.00 32.38 86 VAL A C 1
ATOM 692 O O . VAL A 1 86 ? -32.939 -7.932 2.228 1.00 32.38 86 VAL A O 1
ATOM 695 N N . GLU A 1 87 ? -33.744 -9.541 0.900 1.00 32.59 87 GLU A N 1
ATOM 696 C CA . GLU A 1 87 ? -35.141 -9.120 0.972 1.00 32.59 87 GLU A CA 1
ATOM 697 C C . GLU A 1 87 ? -35.750 -9.825 2.186 1.00 32.59 87 GLU A C 1
ATOM 699 O O . GLU A 1 87 ? -36.209 -10.963 2.115 1.00 32.59 87 GLU A O 1
ATOM 704 N N . THR A 1 88 ? -35.747 -9.163 3.340 1.00 34.41 88 THR A N 1
ATOM 705 C CA . THR A 1 88 ? -36.615 -9.559 4.451 1.00 34.41 88 THR A CA 1
ATOM 706 C C . THR A 1 88 ? -37.992 -8.954 4.237 1.00 34.41 88 THR A C 1
ATOM 708 O O . THR A 1 88 ? -38.320 -7.915 4.799 1.00 34.41 88 THR A O 1
ATOM 711 N N . ASN A 1 89 ? -38.817 -9.639 3.452 1.00 35.28 89 ASN A N 1
ATOM 712 C CA . ASN A 1 89 ? -40.263 -9.574 3.605 1.00 35.28 89 ASN A CA 1
ATOM 713 C C . ASN A 1 89 ? -40.764 -10.976 3.952 1.00 35.28 89 ASN A C 1
ATOM 715 O O . ASN A 1 89 ? -41.160 -11.723 3.064 1.00 35.28 89 ASN A O 1
ATOM 719 N N . GLN A 1 90 ? -40.737 -11.327 5.246 1.00 34.38 90 GLN A N 1
ATOM 720 C CA . GLN A 1 90 ? -41.941 -11.754 5.971 1.00 34.38 90 GLN A CA 1
ATOM 721 C C . GLN A 1 90 ? -41.687 -12.111 7.450 1.00 34.38 90 GLN A C 1
ATOM 723 O O . GLN A 1 90 ? -40.799 -12.882 7.794 1.00 34.38 90 GLN A O 1
ATOM 728 N N . LEU A 1 91 ? -42.594 -11.559 8.264 1.00 31.97 91 LEU A N 1
ATOM 729 C CA . LEU A 1 91 ? -43.046 -11.934 9.608 1.00 31.97 91 LEU A CA 1
ATOM 730 C C . LEU A 1 91 ? -42.122 -11.709 10.825 1.00 31.97 91 LEU A C 1
ATOM 732 O O . LEU A 1 91 ? -41.374 -12.571 11.261 1.00 31.97 91 LEU A O 1
ATOM 736 N N . ALA A 1 92 ? -42.368 -10.547 11.446 1.00 39.19 92 ALA A N 1
ATOM 737 C CA . ALA A 1 92 ? -42.581 -10.341 12.883 1.00 39.19 92 ALA A CA 1
ATOM 738 C C . ALA A 1 92 ? -41.536 -10.911 13.868 1.00 39.19 92 ALA A C 1
ATOM 740 O O . ALA A 1 92 ? -41.677 -12.009 14.397 1.00 39.19 92 ALA A O 1
ATOM 741 N N . GLY A 1 93 ? -40.576 -10.062 14.245 1.00 29.30 93 GLY A N 1
ATOM 742 C CA . GLY A 1 93 ? -39.771 -10.208 15.460 1.00 29.30 93 GLY A CA 1
ATOM 743 C C . GLY A 1 93 ? -39.017 -8.906 15.772 1.00 29.30 93 GLY A C 1
ATOM 744 O O . GLY A 1 93 ? -38.330 -8.397 14.887 1.00 29.30 93 GLY A O 1
ATOM 745 N N . PRO A 1 94 ? -39.138 -8.313 16.976 1.00 39.44 94 PRO A N 1
ATOM 746 C CA . PRO A 1 94 ? -38.589 -6.995 17.263 1.00 39.44 94 PRO A CA 1
ATOM 747 C C . PRO A 1 94 ? -37.161 -7.112 17.804 1.00 39.44 94 PRO A C 1
ATOM 749 O O . PRO A 1 94 ? -36.971 -7.044 19.009 1.00 39.44 94 PRO A O 1
ATOM 752 N N . SER A 1 95 ? -36.155 -7.288 16.945 1.00 45.31 95 SER A N 1
ATOM 753 C CA . SER A 1 95 ? -34.756 -6.973 17.295 1.00 45.31 95 SER A CA 1
ATOM 754 C C . SER A 1 95 ? -33.797 -7.330 16.165 1.00 45.31 95 SER A C 1
ATOM 756 O O . SER A 1 95 ? -33.452 -8.499 16.005 1.00 45.31 95 SER A O 1
ATOM 758 N N . SER A 1 96 ? -33.304 -6.336 15.430 1.00 39.22 96 SER A N 1
ATOM 759 C CA . SER A 1 96 ? -31.913 -6.294 14.958 1.00 39.22 96 SER A CA 1
ATOM 760 C C . SER A 1 96 ? -31.655 -4.957 14.280 1.00 39.22 96 SER A C 1
ATOM 762 O O . SER A 1 96 ? -32.299 -4.599 13.297 1.00 39.22 96 SER A O 1
ATOM 764 N N . ASN A 1 97 ? -30.729 -4.200 14.864 1.00 39.47 97 ASN A N 1
ATOM 765 C CA . ASN A 1 97 ? -30.278 -2.907 14.376 1.00 39.47 97 ASN A CA 1
ATOM 766 C C . ASN A 1 97 ? -29.586 -3.091 13.023 1.00 39.47 97 ASN A C 1
ATOM 768 O O . ASN A 1 97 ? -28.408 -3.437 12.961 1.00 39.47 97 ASN A O 1
ATOM 772 N N . THR A 1 98 ? -30.325 -2.865 11.941 1.00 39.19 98 THR A N 1
ATOM 773 C CA . THR A 1 98 ? -29.748 -2.736 10.603 1.00 39.19 98 THR A CA 1
ATOM 774 C C . THR A 1 98 ? -29.011 -1.400 10.571 1.00 39.19 98 THR A C 1
ATOM 776 O O . THR A 1 98 ? -29.641 -0.345 10.512 1.00 39.19 98 THR A O 1
ATOM 779 N N . ILE A 1 99 ? -27.684 -1.429 10.712 1.00 50.06 99 ILE A N 1
ATOM 780 C CA . ILE A 1 99 ? -26.843 -0.231 10.612 1.00 50.06 99 ILE A CA 1
ATOM 781 C C . ILE A 1 99 ? -26.861 0.201 9.146 1.00 50.06 99 ILE A C 1
ATOM 783 O O . ILE A 1 99 ? -26.177 -0.369 8.300 1.00 50.06 99 ILE A O 1
ATOM 787 N N . LEU A 1 100 ? -27.711 1.175 8.845 1.00 42.44 100 LEU A N 1
ATOM 788 C CA . LEU A 1 100 ? -27.773 1.841 7.554 1.00 42.44 100 LEU A CA 1
ATOM 789 C C . LEU A 1 100 ? -26.617 2.849 7.526 1.00 42.44 100 LEU A C 1
ATOM 791 O O . LEU A 1 100 ? -26.697 3.896 8.164 1.00 42.44 100 LEU A O 1
ATOM 795 N N . TYR A 1 101 ? -25.503 2.485 6.888 1.00 51.91 101 TYR A N 1
ATOM 796 C CA . TYR A 1 101 ? -24.336 3.362 6.775 1.00 51.91 101 TYR A CA 1
ATOM 797 C C . TYR A 1 101 ? -24.687 4.604 5.952 1.00 51.91 101 TYR A C 1
ATOM 799 O O . TYR A 1 101 ? -25.309 4.502 4.893 1.00 51.91 101 TYR A O 1
ATOM 807 N N . SER A 1 102 ? -24.285 5.779 6.430 1.00 66.25 102 SER A N 1
ATOM 808 C CA . SER A 1 102 ? -24.396 7.012 5.653 1.00 66.25 102 SER A CA 1
ATOM 809 C C . SER A 1 102 ? -23.354 7.030 4.523 1.00 66.25 102 SER A C 1
ATOM 811 O O . SER A 1 102 ? -22.315 6.375 4.615 1.00 66.25 102 SER A O 1
ATOM 813 N N . GLU A 1 103 ? -23.570 7.812 3.459 1.00 61.53 103 GLU A N 1
ATOM 814 C CA . GLU A 1 103 ? -22.557 8.013 2.399 1.00 61.53 103 GLU A CA 1
ATOM 815 C C . GLU A 1 103 ? -21.208 8.512 2.956 1.00 61.53 103 GLU A C 1
ATOM 817 O O . GLU A 1 103 ? -20.136 8.206 2.419 1.00 61.53 103 GLU A O 1
ATOM 822 N N . LEU A 1 104 ? -21.259 9.243 4.075 1.00 62.78 104 LEU A N 1
ATOM 823 C CA . LEU A 1 104 ? -20.086 9.696 4.812 1.00 62.78 104 LEU A CA 1
ATOM 824 C C . LEU A 1 104 ? -19.311 8.517 5.417 1.00 62.78 104 LEU A C 1
ATOM 826 O O . LEU A 1 104 ? -18.081 8.506 5.359 1.00 62.78 104 LEU A O 1
ATOM 830 N N . ASP A 1 105 ? -20.001 7.497 5.927 1.00 75.25 105 ASP A N 1
ATOM 831 C CA . ASP A 1 105 ? -19.372 6.292 6.482 1.00 75.25 105 ASP A CA 1
ATOM 832 C C . ASP A 1 105 ? -18.729 5.432 5.384 1.00 75.25 105 ASP A C 1
ATOM 834 O O . ASP A 1 105 ? -17.650 4.863 5.579 1.00 75.25 105 ASP A O 1
ATOM 838 N N . ILE A 1 106 ? -19.337 5.391 4.193 1.00 79.50 106 ILE A N 1
ATOM 839 C CA . ILE A 1 106 ? -18.784 4.694 3.019 1.00 79.50 106 ILE A CA 1
ATOM 840 C C . ILE A 1 106 ? -17.493 5.377 2.553 1.00 79.50 106 ILE A C 1
ATOM 842 O O . ILE A 1 106 ? -16.465 4.723 2.376 1.00 79.50 106 ILE A O 1
ATOM 846 N N . SER A 1 107 ? -17.513 6.701 2.406 1.00 81.94 107 SER A N 1
ATOM 847 C CA . SER A 1 107 ? -16.338 7.462 1.961 1.00 81.94 107 SER A CA 1
ATOM 848 C C . SER A 1 107 ? -15.202 7.402 2.987 1.00 81.94 107 SER A C 1
ATOM 850 O O . SER A 1 107 ? -14.038 7.215 2.630 1.00 81.94 107 SER A O 1
ATOM 852 N N . THR A 1 108 ? -15.547 7.499 4.274 1.00 88.94 108 THR A N 1
ATOM 853 C CA . THR A 1 108 ? -14.584 7.418 5.379 1.00 88.94 108 THR A CA 1
ATOM 854 C C . THR A 1 108 ? -13.935 6.041 5.438 1.00 88.94 108 THR A C 1
ATOM 856 O O . THR A 1 108 ? -12.710 5.941 5.453 1.00 88.94 108 THR A O 1
ATOM 859 N N . SER A 1 109 ? -14.730 4.968 5.408 1.00 87.94 109 SER A N 1
ATOM 860 C CA . SER A 1 109 ? -14.187 3.605 5.404 1.00 87.94 109 SER A CA 1
ATOM 861 C C . SER A 1 109 ? -13.326 3.339 4.166 1.00 87.94 109 SER A C 1
ATOM 863 O O . SER A 1 109 ? -12.245 2.770 4.302 1.00 87.94 109 SER A O 1
ATOM 865 N N . GLY A 1 110 ? -13.724 3.820 2.984 1.00 88.50 110 GLY A N 1
ATOM 866 C CA . GLY A 1 110 ? -12.914 3.740 1.767 1.00 88.50 110 GLY A CA 1
ATOM 867 C C . GLY A 1 110 ? -11.541 4.405 1.914 1.00 88.50 110 GLY A C 1
ATOM 868 O O . GLY A 1 110 ? -10.517 3.789 1.610 1.00 88.50 110 GLY A O 1
ATOM 869 N N . PHE A 1 111 ? -11.504 5.630 2.445 1.00 92.19 111 PHE A N 1
ATOM 870 C CA . PHE A 1 111 ? -10.254 6.350 2.685 1.00 92.19 111 PHE A CA 1
ATOM 871 C C . PHE A 1 111 ? -9.365 5.647 3.719 1.00 92.19 111 PHE A C 1
ATOM 873 O O . PHE A 1 111 ? -8.161 5.508 3.515 1.00 92.19 111 PHE A O 1
ATOM 880 N N . LEU A 1 112 ? -9.945 5.143 4.808 1.00 94.69 112 LEU A N 1
ATOM 881 C CA . LEU A 1 112 ? -9.182 4.413 5.818 1.00 94.69 112 LEU A CA 1
ATOM 882 C C . LEU A 1 112 ? -8.609 3.100 5.266 1.00 94.69 112 LEU A C 1
ATOM 884 O O . LEU A 1 112 ? -7.453 2.789 5.540 1.00 94.69 112 LEU A O 1
ATOM 888 N N . ARG A 1 113 ? -9.356 2.369 4.427 1.00 92.88 113 ARG A N 1
ATOM 889 C CA . ARG A 1 113 ? -8.836 1.181 3.721 1.00 92.88 113 ARG A CA 1
ATOM 890 C C . ARG A 1 113 ? -7.642 1.534 2.834 1.00 92.88 113 ARG A C 1
ATOM 892 O O . ARG A 1 113 ? -6.661 0.797 2.810 1.00 92.88 113 ARG A O 1
ATOM 899 N N . LEU A 1 114 ? -7.685 2.678 2.143 1.00 92.44 114 LEU A N 1
ATOM 900 C CA . LEU A 1 114 ? -6.539 3.172 1.375 1.00 92.44 114 LEU A CA 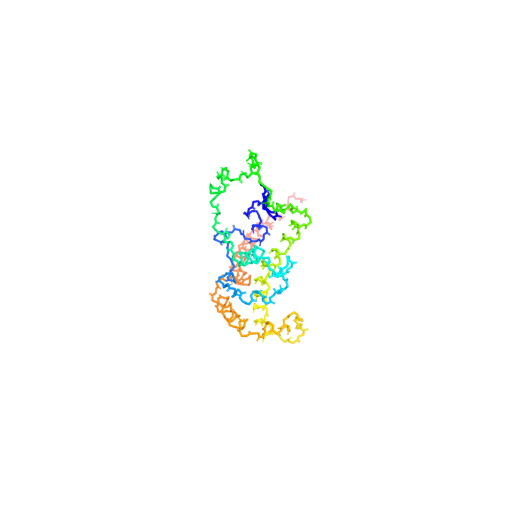1
ATOM 901 C C . LEU A 1 114 ? -5.318 3.404 2.277 1.00 92.44 114 LEU A C 1
ATOM 903 O O . LEU A 1 114 ? -4.232 2.938 1.943 1.00 92.44 114 LEU A O 1
ATOM 907 N N . LEU A 1 115 ? -5.489 4.058 3.430 1.00 95.38 115 LEU A N 1
ATOM 908 C CA . LEU A 1 115 ? -4.388 4.267 4.377 1.00 95.38 115 LEU A CA 1
ATOM 909 C C . LEU A 1 115 ? -3.805 2.948 4.897 1.00 95.38 115 LEU A C 1
ATOM 911 O O . LEU A 1 115 ? -2.584 2.838 5.013 1.00 95.38 115 LEU A O 1
ATOM 915 N N . VAL A 1 116 ? -4.646 1.941 5.157 1.00 94.94 116 VAL A N 1
ATOM 916 C CA . VAL A 1 116 ? -4.187 0.598 5.541 1.00 94.94 116 VAL A CA 1
ATOM 917 C C . VAL A 1 116 ? -3.311 -0.008 4.444 1.00 94.94 116 VAL A C 1
ATOM 919 O O . VAL A 1 116 ? -2.205 -0.454 4.741 1.00 94.94 116 VAL A O 1
ATOM 922 N N . ARG A 1 117 ? -3.732 0.059 3.175 1.00 91.88 117 ARG A N 1
ATOM 923 C CA . ARG A 1 117 ? -2.920 -0.413 2.036 1.00 91.88 117 ARG A CA 1
ATOM 924 C C . ARG A 1 117 ? -1.607 0.362 1.895 1.00 91.88 117 ARG A C 1
ATOM 926 O O . ARG A 1 117 ? -0.571 -0.220 1.576 1.00 91.88 117 ARG A O 1
ATOM 933 N N . CYS A 1 118 ? -1.616 1.666 2.179 1.00 93.31 118 CYS A N 1
ATOM 934 C CA . CYS A 1 118 ? -0.413 2.497 2.142 1.00 93.31 118 CYS A CA 1
ATOM 935 C C . CYS A 1 118 ? 0.642 2.097 3.184 1.00 93.31 118 CYS A C 1
ATOM 937 O O . CYS A 1 118 ? 1.815 2.382 2.955 1.00 93.31 118 CYS A O 1
ATOM 939 N N . ARG A 1 119 ? 0.282 1.418 4.287 1.00 95.06 119 ARG A N 1
ATOM 940 C CA . ARG A 1 119 ? 1.243 0.989 5.326 1.00 95.06 119 ARG A CA 1
ATOM 941 C C . ARG A 1 119 ? 2.402 0.199 4.736 1.00 95.06 119 ARG A C 1
ATOM 943 O O . ARG A 1 119 ? 3.560 0.485 5.026 1.00 95.06 119 ARG A O 1
ATOM 950 N N . ARG A 1 120 ? 2.095 -0.754 3.857 1.00 92.06 120 ARG A N 1
ATOM 951 C CA . ARG A 1 120 ? 3.113 -1.548 3.173 1.00 92.06 120 ARG A CA 1
ATOM 952 C C . ARG A 1 120 ? 4.008 -0.691 2.290 1.00 92.06 120 ARG A C 1
ATOM 954 O O . ARG A 1 120 ? 5.221 -0.821 2.388 1.00 92.06 120 ARG A O 1
ATOM 961 N N . ILE A 1 121 ? 3.419 0.171 1.461 1.00 90.19 121 ILE A N 1
ATOM 962 C CA . ILE A 1 121 ? 4.171 1.036 0.540 1.00 90.19 121 ILE A CA 1
ATOM 963 C C . ILE A 1 121 ? 5.140 1.915 1.338 1.00 90.19 121 ILE A C 1
ATOM 965 O O . ILE A 1 121 ? 6.320 1.974 1.016 1.00 90.19 121 ILE A O 1
ATOM 969 N N . ILE A 1 122 ? 4.665 2.512 2.436 1.00 92.44 122 ILE A N 1
ATOM 970 C CA . ILE A 1 122 ? 5.482 3.327 3.343 1.00 92.44 122 ILE A CA 1
ATOM 971 C C . ILE A 1 122 ? 6.655 2.515 3.902 1.00 92.44 122 ILE A C 1
ATOM 973 O O . ILE A 1 122 ? 7.788 2.986 3.863 1.00 92.44 122 ILE A O 1
ATOM 977 N N . LEU A 1 123 ? 6.407 1.299 4.401 1.00 93.44 123 LEU A N 1
ATOM 978 C CA . LEU A 1 123 ? 7.454 0.443 4.967 1.00 93.44 123 LEU A CA 1
ATOM 979 C C . LEU A 1 123 ? 8.480 0.008 3.913 1.00 93.44 123 LEU A C 1
ATOM 981 O O . LEU A 1 123 ? 9.682 0.075 4.166 1.00 93.44 123 LEU A O 1
ATOM 985 N N . GLN A 1 124 ? 8.024 -0.409 2.731 1.00 91.06 124 GLN A N 1
ATOM 986 C CA . GLN A 1 124 ? 8.890 -0.818 1.625 1.00 91.06 124 GLN A CA 1
ATOM 987 C C . GLN A 1 124 ? 9.763 0.347 1.133 1.00 91.06 124 GLN A C 1
ATOM 989 O O . GLN A 1 124 ? 10.977 0.190 0.980 1.00 91.06 124 GLN A O 1
ATOM 994 N N . ASP A 1 125 ? 9.167 1.522 0.927 1.00 87.12 125 ASP A N 1
ATOM 995 C CA . 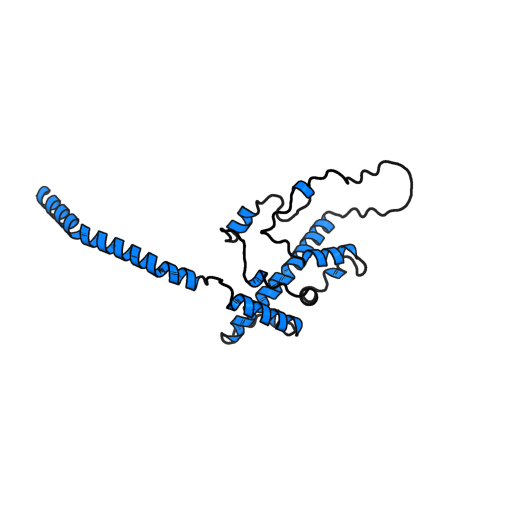ASP A 1 125 ? 9.885 2.712 0.470 1.00 87.12 125 ASP A CA 1
ATOM 996 C C . ASP A 1 125 ? 10.853 3.222 1.543 1.00 87.12 125 ASP A C 1
ATOM 998 O O . ASP A 1 125 ? 11.969 3.624 1.215 1.00 87.12 125 ASP A O 1
ATOM 1002 N N . ALA A 1 126 ? 10.479 3.159 2.825 1.00 89.56 126 ALA A N 1
ATOM 1003 C CA . ALA A 1 126 ? 11.372 3.491 3.931 1.00 89.56 126 ALA A CA 1
ATOM 1004 C C . ALA A 1 126 ? 12.588 2.556 3.977 1.00 89.56 126 ALA A C 1
ATOM 1006 O O . ALA A 1 126 ? 13.720 3.038 4.044 1.00 89.56 126 ALA A O 1
ATOM 1007 N N . ALA A 1 127 ? 12.372 1.239 3.870 1.00 88.75 127 ALA A N 1
ATOM 1008 C CA . ALA A 1 127 ? 13.446 0.247 3.848 1.00 88.75 127 ALA A CA 1
ATOM 1009 C C . ALA A 1 127 ? 14.413 0.497 2.681 1.00 88.75 127 ALA A C 1
ATOM 1011 O O . ALA A 1 127 ? 15.631 0.552 2.882 1.00 88.75 127 ALA A O 1
ATOM 1012 N N . SER A 1 128 ? 13.866 0.746 1.484 1.00 81.56 128 SER A N 1
ATOM 1013 C CA . SER A 1 128 ? 14.654 1.072 0.295 1.00 81.56 128 SER A CA 1
ATOM 1014 C C . SER A 1 128 ? 15.396 2.402 0.432 1.00 81.56 128 SER A C 1
ATOM 1016 O O . SER A 1 128 ? 16.542 2.505 0.007 1.00 81.56 128 SER A O 1
ATOM 1018 N N . ARG A 1 129 ? 14.772 3.444 0.990 1.00 78.81 129 ARG A N 1
ATOM 1019 C CA . ARG A 1 129 ? 15.366 4.787 1.078 1.00 78.81 129 ARG A CA 1
ATOM 1020 C C . ARG A 1 129 ? 16.482 4.859 2.113 1.00 78.81 129 ARG A C 1
ATOM 1022 O O . ARG A 1 129 ? 17.510 5.473 1.836 1.00 78.81 129 ARG A O 1
ATOM 1029 N N . LEU A 1 130 ? 16.305 4.210 3.263 1.00 75.19 130 LEU A N 1
ATOM 1030 C CA . LEU A 1 130 ? 17.333 4.130 4.304 1.00 75.19 130 LEU A CA 1
ATOM 1031 C C . LEU A 1 130 ? 18.598 3.425 3.801 1.00 75.19 130 LEU A C 1
ATOM 1033 O O . LEU A 1 130 ? 19.695 3.904 4.062 1.00 75.19 130 LEU A O 1
ATOM 1037 N N . ARG A 1 131 ? 18.456 2.389 2.961 1.00 70.19 131 ARG A N 1
ATOM 1038 C CA . ARG A 1 131 ? 19.595 1.724 2.304 1.00 70.19 131 ARG A CA 1
ATOM 1039 C C . ARG A 1 131 ? 20.491 2.697 1.523 1.00 70.19 131 ARG A C 1
ATOM 1041 O O . ARG A 1 131 ? 21.709 2.567 1.556 1.00 70.19 131 ARG A O 1
ATOM 1048 N N . TYR A 1 132 ? 19.906 3.637 0.776 1.00 62.66 132 TYR A N 1
ATOM 1049 C CA . TYR A 1 132 ? 20.674 4.593 -0.036 1.00 62.66 132 TYR A CA 1
ATOM 1050 C C . TYR A 1 132 ? 21.185 5.793 0.770 1.00 62.66 132 TYR A C 1
ATOM 1052 O O . TYR A 1 132 ? 22.169 6.412 0.370 1.00 62.66 132 TYR A O 1
ATOM 1060 N N . HIS A 1 133 ? 20.542 6.117 1.895 1.00 60.69 133 HIS A N 1
ATOM 1061 C CA . HIS A 1 133 ? 20.959 7.215 2.766 1.00 60.69 133 HIS A CA 1
ATOM 1062 C C . HIS A 1 133 ? 22.285 6.913 3.483 1.00 60.69 133 HIS A C 1
ATOM 1064 O O . HIS A 1 133 ? 23.093 7.817 3.666 1.00 60.69 133 HIS A O 1
ATOM 1070 N N . ASP A 1 134 ? 22.569 5.645 3.793 1.00 56.59 134 ASP A N 1
ATOM 1071 C CA . ASP A 1 134 ? 23.879 5.238 4.326 1.00 56.59 134 ASP A CA 1
ATOM 1072 C C . ASP A 1 134 ? 25.022 5.390 3.298 1.00 56.59 134 ASP A C 1
ATOM 1074 O O . ASP A 1 134 ? 26.196 5.373 3.666 1.00 56.59 134 ASP A O 1
ATOM 1078 N N . ALA A 1 135 ? 24.704 5.572 2.008 1.00 52.75 135 ALA A N 1
ATOM 1079 C CA . ALA A 1 135 ? 25.682 5.648 0.921 1.00 52.75 135 ALA A CA 1
ATOM 1080 C C . ALA A 1 135 ? 26.011 7.079 0.445 1.00 52.75 135 ALA A C 1
ATOM 1082 O O . ALA A 1 135 ? 27.004 7.257 -0.263 1.00 52.75 135 ALA A O 1
ATOM 1083 N N . VAL A 1 136 ? 25.215 8.101 0.796 1.00 50.69 136 VAL A N 1
ATOM 1084 C CA . VAL A 1 136 ? 25.416 9.487 0.329 1.00 50.69 136 VAL A CA 1
ATOM 1085 C C . VAL A 1 136 ? 25.216 10.475 1.482 1.00 50.69 136 VAL A C 1
ATOM 1087 O O . VAL A 1 136 ? 24.159 10.547 2.093 1.00 50.69 136 VAL A O 1
ATOM 1090 N N . SER A 1 137 ? 26.260 11.249 1.762 1.00 51.62 137 SER A N 1
ATOM 1091 C CA . SER A 1 137 ? 26.403 12.228 2.846 1.00 51.62 137 SER A CA 1
ATOM 1092 C C . SER A 1 137 ? 25.166 13.089 3.202 1.00 51.62 137 SER A C 1
ATOM 1094 O O . SER A 1 137 ? 24.740 13.941 2.427 1.00 51.62 137 SER A O 1
ATOM 1096 N N . ASN A 1 138 ? 24.703 12.913 4.444 1.00 52.66 138 ASN A N 1
ATOM 1097 C CA . ASN A 1 138 ? 24.278 13.860 5.496 1.00 52.66 138 ASN A CA 1
ATOM 1098 C C . ASN A 1 138 ? 23.318 15.056 5.318 1.00 52.66 138 ASN A C 1
ATOM 1100 O O . ASN A 1 138 ? 22.977 15.602 6.362 1.00 52.66 138 ASN A O 1
ATOM 1104 N N . ASP A 1 139 ? 22.822 15.475 4.150 1.00 50.22 139 ASP A N 1
ATOM 1105 C CA . ASP A 1 139 ? 22.106 16.782 4.109 1.00 50.22 139 ASP A CA 1
ATOM 1106 C C . ASP A 1 139 ? 20.582 16.750 3.894 1.00 50.22 139 ASP A C 1
ATOM 1108 O O . ASP A 1 139 ? 19.939 17.793 3.819 1.00 50.22 139 ASP A O 1
ATOM 1112 N N . GLN A 1 140 ? 19.949 15.572 3.849 1.00 57.44 140 GLN A N 1
ATOM 1113 C CA . GLN A 1 140 ? 18.486 15.476 3.711 1.00 57.44 140 GLN A CA 1
ATOM 1114 C C . GLN A 1 140 ? 17.908 14.263 4.439 1.00 57.44 140 GLN A C 1
ATOM 1116 O O . GLN A 1 140 ? 17.263 13.383 3.860 1.00 57.44 140 GLN A O 1
ATOM 1121 N N . GLN A 1 141 ? 18.116 14.243 5.754 1.00 61.16 141 GLN A N 1
ATOM 1122 C CA . GLN A 1 141 ? 17.467 13.278 6.627 1.00 61.16 141 GLN A CA 1
ATOM 1123 C C . GLN A 1 141 ? 15.953 13.529 6.582 1.00 61.16 141 GLN A C 1
ATOM 1125 O O . GLN A 1 141 ? 15.452 14.603 6.925 1.00 61.16 141 GLN A O 1
ATOM 1130 N N . SER A 1 142 ? 15.204 12.566 6.044 1.00 66.81 142 SER A N 1
ATOM 1131 C CA . SER A 1 142 ? 13.749 12.666 6.029 1.00 66.81 142 SER A CA 1
ATOM 1132 C C . SER A 1 142 ? 13.262 12.509 7.464 1.00 66.81 142 SER A C 1
ATOM 1134 O O . SER A 1 142 ? 13.397 11.427 8.023 1.00 66.81 142 SER A O 1
ATOM 1136 N N . ARG A 1 143 ? 12.660 13.558 8.037 1.00 75.50 143 ARG A N 1
ATOM 1137 C CA . ARG A 1 143 ? 12.113 13.539 9.409 1.00 75.50 143 ARG A CA 1
ATOM 1138 C C . ARG A 1 143 ? 11.159 12.374 9.678 1.00 75.50 143 ARG A C 1
ATOM 1140 O O . ARG A 1 143 ? 11.010 11.947 10.810 1.00 75.50 143 ARG A O 1
ATOM 1147 N N . ILE A 1 144 ? 10.515 11.851 8.635 1.00 71.94 144 ILE A N 1
ATOM 1148 C CA . ILE A 1 144 ? 9.631 10.683 8.734 1.00 71.94 144 ILE A CA 1
ATOM 1149 C C . ILE A 1 144 ? 10.422 9.435 9.149 1.00 71.94 144 ILE A C 1
ATOM 1151 O O . ILE A 1 144 ? 9.928 8.643 9.934 1.00 71.94 144 ILE A O 1
ATOM 1155 N N . LEU A 1 145 ? 11.661 9.283 8.676 1.00 76.94 145 LEU A N 1
ATOM 1156 C CA . LEU A 1 145 ? 12.531 8.143 8.982 1.00 76.94 145 LEU A CA 1
ATOM 1157 C C . LEU A 1 145 ? 13.221 8.259 10.351 1.00 76.94 145 LEU A C 1
ATOM 1159 O O . LEU A 1 145 ? 13.966 7.364 10.741 1.00 76.94 145 LEU A O 1
ATOM 1163 N N . GLU A 1 146 ? 13.003 9.361 11.072 1.00 81.56 146 GLU A N 1
ATOM 1164 C CA . GLU A 1 146 ? 13.499 9.533 12.439 1.00 81.56 146 GLU A CA 1
ATOM 1165 C C . GLU A 1 146 ? 12.608 8.838 13.473 1.00 81.56 146 GLU A C 1
ATOM 1167 O O . GLU A 1 146 ? 13.053 8.657 14.605 1.00 81.56 146 GLU A O 1
ATOM 1172 N N . ASP A 1 147 ? 11.392 8.439 13.089 1.00 87.44 147 ASP A N 1
ATOM 1173 C CA . ASP A 1 147 ? 10.454 7.728 13.955 1.00 87.44 147 ASP A CA 1
ATOM 1174 C C . ASP A 1 147 ? 11.046 6.393 14.449 1.00 87.44 147 ASP A C 1
ATOM 1176 O O . ASP A 1 147 ? 11.692 5.653 13.696 1.00 87.44 147 ASP A O 1
ATOM 1180 N N . ASP A 1 148 ? 10.804 6.074 15.721 1.00 89.75 148 ASP A N 1
ATOM 1181 C CA . ASP A 1 148 ? 11.290 4.864 16.390 1.00 89.75 148 ASP A CA 1
ATOM 1182 C C . ASP A 1 148 ? 10.824 3.578 15.697 1.00 89.75 148 ASP A C 1
ATOM 1184 O O . ASP A 1 148 ? 11.497 2.547 15.781 1.00 89.75 148 ASP A O 1
ATOM 1188 N N . ILE A 1 149 ? 9.713 3.628 14.953 1.00 92.88 149 ILE A N 1
ATOM 1189 C CA . ILE A 1 149 ? 9.226 2.496 14.160 1.00 92.88 149 ILE A CA 1
ATOM 1190 C C . ILE A 1 149 ? 10.304 2.007 13.185 1.00 92.88 149 ILE A C 1
ATOM 1192 O O . ILE A 1 149 ? 10.524 0.799 13.075 1.00 92.88 149 ILE A O 1
ATOM 1196 N N . PHE A 1 150 ? 11.033 2.925 12.544 1.00 91.25 150 PHE A N 1
ATOM 1197 C CA . PHE A 1 150 ? 12.086 2.605 11.572 1.00 91.25 150 PHE A CA 1
ATOM 1198 C C . PHE A 1 150 ? 13.417 2.195 12.219 1.00 91.25 150 PHE A C 1
ATOM 1200 O O . PHE A 1 150 ? 14.363 1.831 11.526 1.00 91.25 150 PHE A O 1
ATOM 1207 N N . ARG A 1 151 ? 13.494 2.226 13.552 1.00 89.06 151 ARG A N 1
ATOM 1208 C CA . ARG A 1 151 ? 14.599 1.674 14.350 1.00 89.06 151 ARG A CA 1
ATOM 1209 C C . ARG A 1 151 ? 14.199 0.410 15.107 1.00 89.06 151 ARG A C 1
ATOM 1211 O O . ARG A 1 151 ? 15.018 -0.163 15.823 1.00 89.06 151 ARG A O 1
ATOM 1218 N N . SER A 1 152 ? 12.942 -0.016 14.980 1.00 94.00 152 SER A N 1
ATOM 1219 C CA . SER A 1 152 ? 12.439 -1.198 15.668 1.00 94.00 152 SER A CA 1
ATOM 1220 C C . SER A 1 152 ? 13.104 -2.475 15.133 1.00 94.00 152 SER A C 1
ATOM 1222 O O . SER A 1 152 ? 13.385 -2.558 13.935 1.00 94.00 152 SER A O 1
ATOM 1224 N N . PRO A 1 153 ? 13.300 -3.509 15.973 1.00 94.62 153 PRO A N 1
ATOM 1225 C CA . PRO A 1 153 ? 13.858 -4.786 15.522 1.00 94.62 153 PRO A CA 1
ATOM 1226 C C . PRO A 1 153 ? 13.067 -5.404 14.362 1.00 94.62 153 PRO A C 1
ATOM 1228 O O . PRO A 1 153 ? 13.655 -5.866 13.393 1.00 94.62 153 PRO A O 1
ATOM 1231 N N . LEU A 1 154 ? 11.731 -5.311 14.415 1.00 95.19 154 LEU A N 1
ATOM 1232 C CA . LEU A 1 154 ? 10.845 -5.801 13.354 1.00 95.19 154 LEU A CA 1
ATOM 1233 C C . LEU A 1 154 ? 11.104 -5.111 12.012 1.00 95.19 154 LEU A C 1
ATOM 1235 O O . LEU A 1 154 ? 11.053 -5.755 10.967 1.00 95.19 154 LEU A O 1
ATOM 1239 N N . PHE A 1 155 ? 11.346 -3.798 12.032 1.00 95.06 155 PHE A N 1
ATOM 1240 C CA . PHE A 1 155 ? 11.645 -3.058 10.814 1.00 95.06 155 PHE A CA 1
ATOM 1241 C C . PHE A 1 155 ? 13.033 -3.393 10.273 1.00 95.06 155 PHE A C 1
ATOM 1243 O O . PHE A 1 155 ? 13.171 -3.556 9.066 1.00 95.06 155 PHE A O 1
ATOM 1250 N N . LEU A 1 156 ? 14.040 -3.513 11.141 1.00 92.62 156 LEU A N 1
ATOM 1251 C CA . LEU A 1 156 ? 15.406 -3.835 10.726 1.00 92.62 156 LEU A CA 1
ATOM 1252 C C . LEU A 1 156 ? 15.489 -5.232 10.093 1.00 92.62 156 LEU A C 1
ATOM 1254 O O . LEU A 1 156 ? 16.062 -5.368 9.016 1.00 92.62 156 LEU A O 1
ATOM 1258 N N . GLU A 1 157 ? 14.837 -6.238 10.684 1.00 93.94 157 GLU A N 1
ATOM 1259 C CA . GLU A 1 157 ? 14.734 -7.585 10.099 1.00 93.94 157 GLU A CA 1
ATOM 1260 C C . GLU A 1 157 ? 14.060 -7.550 8.718 1.00 93.94 157 GLU A C 1
ATOM 1262 O O . GLU A 1 157 ? 14.580 -8.087 7.738 1.00 93.94 157 GLU A O 1
ATOM 1267 N N . PHE A 1 158 ? 12.927 -6.847 8.613 1.00 94.50 158 PHE A N 1
ATOM 1268 C CA . PHE A 1 158 ? 12.231 -6.655 7.341 1.00 94.50 158 PHE A CA 1
ATOM 1269 C C . PHE A 1 158 ? 13.097 -5.913 6.308 1.00 94.50 158 PHE A C 1
ATOM 1271 O O . PHE A 1 158 ? 13.090 -6.252 5.123 1.00 94.50 158 PHE A O 1
ATOM 1278 N N . GLN A 1 159 ? 13.852 -4.901 6.735 1.00 91.62 159 GLN A N 1
ATOM 1279 C CA . GLN A 1 159 ? 14.738 -4.129 5.873 1.00 91.62 159 GLN A CA 1
ATOM 1280 C C . GLN A 1 159 ? 15.877 -4.995 5.325 1.00 91.62 159 GLN A C 1
ATOM 1282 O O . GLN A 1 159 ? 16.205 -4.885 4.143 1.00 91.62 159 GLN A O 1
ATOM 1287 N N . GLU A 1 160 ? 16.478 -5.852 6.148 1.00 89.88 160 GLU A N 1
ATOM 1288 C CA . GLU A 1 160 ? 17.512 -6.792 5.711 1.00 89.88 160 GLU A CA 1
ATOM 1289 C C . GLU A 1 160 ? 16.979 -7.761 4.649 1.00 89.88 160 GLU A C 1
ATOM 1291 O O . GLU A 1 160 ? 17.608 -7.934 3.599 1.00 89.88 160 GLU A O 1
ATOM 1296 N N . GLU A 1 161 ? 15.790 -8.330 4.869 1.00 90.44 161 GLU A N 1
ATOM 1297 C CA . GLU A 1 161 ? 15.127 -9.213 3.905 1.00 90.44 161 GLU A CA 1
ATOM 1298 C C . GLU A 1 161 ? 14.826 -8.483 2.585 1.00 90.44 161 GLU A C 1
ATOM 1300 O O . GLU A 1 161 ? 15.170 -8.963 1.499 1.00 90.44 161 GLU A O 1
ATOM 1305 N N . MET A 1 162 ? 14.265 -7.273 2.674 1.00 89.00 162 MET A N 1
ATOM 1306 C CA . MET A 1 162 ? 13.994 -6.411 1.523 1.00 89.00 162 MET A CA 1
ATOM 1307 C C . MET A 1 162 ? 15.267 -6.121 0.727 1.00 89.00 162 MET A C 1
ATOM 1309 O O . MET A 1 162 ? 15.300 -6.269 -0.496 1.00 89.00 162 MET A O 1
ATOM 1313 N N . ASN A 1 163 ? 16.342 -5.739 1.415 1.00 84.38 163 ASN A N 1
ATOM 1314 C CA . ASN A 1 163 ? 17.623 -5.433 0.794 1.00 84.38 163 ASN A CA 1
ATOM 1315 C C . ASN A 1 163 ? 18.218 -6.663 0.103 1.00 84.38 163 ASN A C 1
ATOM 1317 O O . ASN A 1 163 ? 18.751 -6.537 -1.000 1.00 84.38 163 ASN A O 1
ATOM 1321 N N . ALA A 1 164 ? 18.095 -7.853 0.696 1.00 84.06 164 ALA A N 1
ATOM 1322 C CA . ALA A 1 164 ? 18.561 -9.092 0.082 1.00 84.06 164 ALA A CA 1
ATOM 1323 C C . ALA A 1 164 ? 17.834 -9.392 -1.240 1.00 84.06 164 ALA A C 1
ATOM 1325 O O . ALA A 1 164 ? 18.477 -9.805 -2.209 1.00 84.06 164 ALA A O 1
ATOM 1326 N N . VAL A 1 165 ? 16.520 -9.150 -1.301 1.00 82.19 165 VAL A N 1
ATOM 1327 C CA . VAL A 1 165 ? 15.716 -9.343 -2.516 1.00 82.19 165 VAL A CA 1
ATOM 1328 C C . VAL A 1 165 ? 16.003 -8.268 -3.558 1.00 82.19 165 VAL A C 1
ATOM 1330 O O . VAL A 1 165 ? 16.208 -8.600 -4.720 1.00 82.19 165 VAL A O 1
ATOM 1333 N N . VAL A 1 166 ? 16.086 -6.995 -3.173 1.00 73.94 166 VAL A N 1
ATOM 1334 C CA . VAL A 1 166 ? 16.330 -5.890 -4.117 1.00 73.94 166 VAL A CA 1
ATOM 1335 C C . VAL A 1 166 ? 17.762 -5.914 -4.673 1.00 73.94 166 VAL A C 1
ATOM 1337 O O . VAL A 1 166 ? 17.980 -5.535 -5.818 1.00 73.94 166 VAL A O 1
ATOM 1340 N N . VAL A 1 167 ? 18.755 -6.387 -3.909 1.00 66.75 167 VAL A N 1
ATOM 1341 C CA . VAL A 1 167 ? 20.141 -6.564 -4.396 1.00 66.75 167 VAL A CA 1
ATOM 1342 C C . VAL A 1 167 ? 20.265 -7.741 -5.368 1.00 66.75 167 VAL A C 1
ATOM 1344 O O . VAL A 1 167 ? 21.063 -7.675 -6.301 1.00 66.75 167 VAL A O 1
ATOM 1347 N N . LYS A 1 168 ? 19.514 -8.826 -5.146 1.00 58.56 168 LYS A N 1
ATOM 1348 C CA . LYS A 1 168 ? 19.576 -10.046 -5.972 1.00 58.56 168 LYS A CA 1
ATOM 1349 C C . LYS A 1 168 ? 18.554 -10.069 -7.112 1.00 58.56 168 LYS A C 1
ATOM 1351 O O . LYS A 1 168 ? 18.692 -10.875 -8.029 1.00 58.56 168 LYS A O 1
ATOM 1356 N N . GLY A 1 169 ? 17.523 -9.234 -7.039 1.00 52.88 169 GLY A N 1
ATOM 1357 C CA . GLY A 1 169 ? 16.442 -9.158 -8.009 1.00 52.88 169 GLY A CA 1
ATOM 1358 C C . GLY A 1 169 ? 16.881 -8.439 -9.285 1.00 52.88 169 GLY A C 1
ATOM 1359 O O . GLY A 1 169 ? 17.606 -7.446 -9.208 1.00 52.88 169 GLY A O 1
ATOM 1360 N N . PRO A 1 170 ? 16.440 -8.893 -10.469 1.00 45.75 170 PRO A N 1
ATOM 1361 C CA . PRO A 1 170 ? 16.725 -8.234 -11.731 1.00 45.75 170 PRO A CA 1
ATOM 1362 C C . PRO A 1 170 ? 15.808 -7.015 -11.877 1.00 45.75 170 PRO A C 1
ATOM 1364 O O . PRO A 1 170 ? 14.973 -6.957 -12.774 1.00 45.75 170 PRO A O 1
ATOM 1367 N N . GLU A 1 171 ? 15.927 -6.020 -11.001 1.00 50.47 171 GLU A N 1
ATOM 1368 C CA . GLU A 1 171 ? 15.492 -4.689 -11.402 1.00 50.47 171 GLU A CA 1
ATOM 1369 C C . GLU A 1 171 ? 16.570 -4.188 -12.348 1.00 50.47 171 GLU A C 1
ATOM 1371 O O . GLU A 1 171 ? 17.628 -3.733 -11.916 1.00 50.47 171 GLU A O 1
ATOM 1376 N N . ALA A 1 172 ? 16.330 -4.361 -13.653 1.00 47.41 172 ALA A N 1
ATOM 1377 C CA . ALA A 1 172 ? 17.129 -3.721 -14.679 1.00 47.41 172 ALA A CA 1
ATOM 1378 C C . ALA A 1 172 ? 17.094 -2.226 -14.376 1.00 47.41 172 ALA A C 1
ATOM 1380 O O . ALA A 1 172 ? 16.131 -1.526 -14.699 1.00 47.41 172 ALA A O 1
ATOM 1381 N N . ASN A 1 173 ? 18.136 -1.765 -13.687 1.00 51.50 173 ASN A N 1
ATOM 1382 C CA . ASN A 1 173 ? 18.333 -0.370 -13.374 1.00 51.50 173 ASN A CA 1
ATOM 1383 C C . ASN A 1 173 ? 18.163 0.370 -14.703 1.00 51.50 173 ASN A C 1
ATOM 1385 O O . ASN A 1 173 ? 18.668 -0.097 -15.726 1.00 51.50 173 ASN A O 1
ATOM 1389 N N . ILE A 1 174 ? 17.443 1.489 -14.730 1.00 55.59 174 ILE A N 1
ATOM 1390 C CA . ILE A 1 174 ? 17.312 2.307 -15.946 1.00 55.59 174 ILE A CA 1
ATOM 1391 C C . ILE A 1 174 ? 18.699 2.525 -16.570 1.00 55.59 174 ILE A C 1
ATOM 1393 O O . ILE A 1 174 ? 18.840 2.460 -17.785 1.00 55.59 174 ILE A O 1
ATOM 1397 N N . SER A 1 175 ? 19.732 2.625 -15.727 1.00 50.16 175 SER A N 1
ATOM 1398 C CA . SER A 1 175 ? 21.143 2.644 -16.108 1.00 50.16 175 SER A CA 1
ATOM 1399 C C . SER A 1 175 ? 21.634 1.370 -16.821 1.00 50.16 175 SER A C 1
ATOM 1401 O O . SER A 1 175 ? 22.290 1.471 -17.850 1.00 50.16 175 SER A O 1
ATOM 1403 N N . GLN A 1 176 ? 21.283 0.164 -16.359 1.00 52.78 176 GLN A N 1
ATOM 1404 C CA . GLN A 1 176 ? 21.585 -1.098 -17.055 1.00 52.78 176 GLN A CA 1
ATOM 1405 C C . GLN A 1 176 ? 20.821 -1.214 -18.375 1.00 52.78 176 GLN A C 1
ATOM 1407 O O . GLN A 1 176 ? 21.418 -1.605 -19.371 1.00 52.78 176 GLN A O 1
ATOM 1412 N N . LYS A 1 177 ? 19.543 -0.809 -18.404 1.00 60.06 177 LYS A N 1
ATOM 1413 C CA . LYS A 1 177 ? 18.717 -0.804 -19.619 1.00 60.06 177 LYS A CA 1
ATOM 1414 C C . LYS A 1 177 ? 19.278 0.161 -20.672 1.00 60.06 177 LYS A C 1
ATOM 1416 O O . LYS A 1 177 ? 19.410 -0.214 -21.833 1.00 60.06 177 LYS A O 1
ATOM 1421 N N . LEU A 1 178 ? 19.693 1.357 -20.244 1.00 58.03 178 LEU A N 1
ATOM 1422 C CA . LEU A 1 178 ? 20.462 2.316 -21.044 1.00 58.03 178 LEU A CA 1
ATOM 1423 C C . LEU A 1 178 ? 21.787 1.714 -21.508 1.00 58.03 178 LEU A C 1
ATOM 1425 O O . LEU A 1 178 ? 22.100 1.798 -22.687 1.00 58.03 178 LEU A O 1
ATOM 1429 N N . THR A 1 179 ? 22.530 1.048 -20.623 1.00 63.44 179 THR A N 1
ATOM 1430 C CA . THR A 1 179 ? 23.811 0.412 -20.971 1.00 63.44 179 THR A CA 1
ATOM 1431 C C . THR A 1 179 ? 23.636 -0.661 -22.048 1.00 63.44 179 THR A C 1
ATOM 1433 O O . THR A 1 179 ? 24.469 -0.751 -22.941 1.00 63.44 179 THR A O 1
ATOM 1436 N N . THR A 1 180 ? 22.540 -1.426 -22.029 1.00 68.88 180 THR A N 1
ATOM 1437 C CA . THR A 1 180 ? 22.207 -2.381 -23.102 1.00 68.88 180 THR A CA 1
ATOM 1438 C C . THR A 1 180 ? 21.728 -1.727 -24.396 1.00 68.88 180 THR A C 1
ATOM 1440 O O . THR A 1 180 ? 21.938 -2.305 -25.453 1.00 68.88 180 THR A O 1
ATOM 1443 N N . MET A 1 181 ? 21.119 -0.537 -24.345 1.00 69.69 181 MET A N 1
ATOM 1444 C CA . MET A 1 181 ? 20.666 0.190 -25.544 1.00 69.69 181 MET A CA 1
ATOM 1445 C C . MET A 1 181 ? 21.780 1.020 -26.202 1.00 69.69 181 MET A C 1
ATOM 1447 O O . MET A 1 181 ? 21.696 1.331 -27.386 1.00 69.69 181 MET A O 1
ATOM 1451 N N . VAL A 1 182 ? 22.831 1.390 -25.462 1.00 77.44 182 VAL A N 1
ATOM 1452 C CA . VAL A 1 182 ? 23.957 2.191 -25.978 1.00 77.44 182 VAL A CA 1
ATOM 1453 C C . VAL A 1 182 ? 24.642 1.549 -27.198 1.00 77.44 182 VAL A C 1
ATOM 1455 O O . VAL A 1 182 ? 24.873 2.279 -28.162 1.00 77.44 182 VAL A O 1
ATOM 1458 N N . PRO A 1 183 ? 24.935 0.233 -27.226 1.00 79.69 183 PRO A N 1
ATOM 1459 C CA . PRO A 1 183 ? 25.500 -0.424 -28.404 1.00 79.69 183 PRO A CA 1
ATOM 1460 C C . PRO A 1 183 ? 24.592 -0.342 -29.636 1.00 79.69 183 PRO A C 1
ATOM 1462 O O . PRO A 1 183 ? 25.074 -0.015 -30.713 1.00 79.69 183 PRO A O 1
ATOM 1465 N N . GLU A 1 184 ? 23.283 -0.558 -29.476 1.00 75.50 184 GLU A N 1
ATOM 1466 C CA . GLU A 1 184 ? 22.315 -0.500 -30.584 1.00 75.50 184 GLU A CA 1
ATOM 1467 C C . GLU A 1 184 ? 22.189 0.923 -31.153 1.00 75.50 184 GLU A C 1
ATOM 1469 O O . GLU A 1 184 ? 22.136 1.122 -32.367 1.00 75.50 184 GLU A O 1
ATOM 1474 N N . ILE A 1 185 ? 22.208 1.938 -30.282 1.00 78.44 185 ILE A N 1
ATOM 1475 C CA . ILE A 1 185 ? 22.219 3.350 -30.691 1.00 78.44 185 ILE A CA 1
ATOM 1476 C C . ILE A 1 185 ? 23.527 3.689 -31.419 1.00 78.44 185 ILE A C 1
ATOM 1478 O O . ILE A 1 185 ? 23.501 4.388 -32.432 1.00 78.44 185 ILE A O 1
ATOM 1482 N N . ALA A 1 186 ? 24.667 3.198 -30.925 1.00 79.38 186 ALA A N 1
ATOM 1483 C CA . ALA A 1 186 ? 25.964 3.413 -31.559 1.00 79.38 186 ALA A CA 1
ATOM 1484 C C . ALA A 1 186 ? 26.031 2.760 -32.949 1.00 79.38 186 ALA A C 1
ATOM 1486 O O . ALA A 1 186 ? 26.475 3.402 -33.898 1.00 79.38 186 ALA A O 1
ATOM 1487 N N . GLU A 1 187 ? 25.527 1.532 -33.101 1.00 78.81 187 GLU A N 1
ATOM 1488 C CA . GLU A 1 187 ? 25.446 0.854 -34.399 1.00 78.81 187 GLU A CA 1
ATOM 1489 C C . GLU A 1 187 ? 24.552 1.605 -35.390 1.00 78.81 187 GLU A C 1
ATOM 1491 O O . GLU A 1 187 ? 24.966 1.831 -36.530 1.00 78.81 187 GLU A O 1
ATOM 1496 N N . GLY A 1 188 ? 23.376 2.069 -34.950 1.00 79.38 188 GLY A N 1
ATOM 1497 C CA . GLY A 1 188 ? 22.481 2.866 -35.790 1.00 79.38 188 GLY A CA 1
ATOM 1498 C C . GLY A 1 188 ? 23.109 4.189 -36.245 1.00 79.38 188 GLY A C 1
ATOM 1499 O O . GLY A 1 188 ? 22.955 4.592 -37.399 1.00 79.38 188 GLY A O 1
ATOM 1500 N N . LEU A 1 189 ? 23.871 4.860 -35.375 1.00 78.12 189 LEU A N 1
ATOM 1501 C CA . LEU A 1 189 ? 24.584 6.093 -35.726 1.00 78.12 189 LEU A CA 1
ATOM 1502 C C . LEU A 1 189 ? 25.741 5.841 -36.703 1.00 78.12 189 LEU A C 1
ATOM 1504 O O . LEU A 1 189 ? 25.927 6.622 -37.637 1.00 78.12 189 LEU A O 1
ATOM 1508 N N . GLU A 1 190 ? 26.478 4.743 -36.540 1.00 81.06 190 GLU A N 1
ATOM 1509 C CA . GLU A 1 190 ? 27.547 4.336 -37.459 1.00 81.06 190 GLU A CA 1
ATOM 1510 C C . GLU A 1 190 ? 27.015 3.933 -38.841 1.00 81.06 190 GLU A C 1
ATOM 1512 O O . GLU A 1 190 ? 27.663 4.178 -39.862 1.00 81.06 190 GLU A O 1
ATOM 1517 N N . GLU A 1 191 ? 25.828 3.329 -38.904 1.00 82.25 191 GLU A N 1
ATOM 1518 C CA . GLU A 1 191 ? 25.153 3.013 -40.164 1.00 82.25 191 GLU A CA 1
ATOM 1519 C C . GLU A 1 191 ? 24.697 4.287 -40.892 1.00 82.25 191 GLU A C 1
ATOM 1521 O O . GLU A 1 191 ? 24.962 4.455 -42.088 1.00 82.25 191 GLU A O 1
ATOM 1526 N N . VAL A 1 192 ? 24.101 5.237 -40.163 1.00 78.19 192 VAL A N 1
ATOM 1527 C CA . VAL A 1 192 ? 23.725 6.554 -40.702 1.00 78.19 192 VAL A CA 1
ATOM 1528 C C . VAL A 1 192 ? 24.957 7.322 -41.185 1.00 78.19 192 VAL A C 1
ATOM 1530 O O . VAL A 1 192 ? 24.934 7.898 -42.277 1.00 78.19 192 VAL A O 1
ATOM 1533 N N . TRP A 1 193 ? 26.055 7.301 -40.424 1.00 75.19 193 TRP A N 1
ATOM 1534 C CA . TRP A 1 193 ? 27.298 7.970 -40.805 1.00 75.19 193 TRP A CA 1
ATOM 1535 C C . TRP A 1 193 ? 27.916 7.344 -42.060 1.00 75.19 193 TRP A C 1
ATOM 1537 O O . TRP A 1 193 ? 28.248 8.065 -43.003 1.00 75.19 193 TRP A O 1
ATOM 1547 N N . ARG A 1 194 ? 27.981 6.007 -42.141 1.00 78.62 194 ARG A N 1
ATOM 1548 C CA . ARG A 1 194 ? 28.448 5.285 -43.339 1.00 78.62 194 ARG A CA 1
ATOM 1549 C C . ARG A 1 194 ? 27.590 5.567 -44.566 1.00 78.62 194 ARG A C 1
ATOM 1551 O O . ARG A 1 194 ? 28.141 5.794 -45.645 1.00 78.62 194 ARG A O 1
ATOM 1558 N N . SER A 1 195 ? 26.269 5.590 -44.417 1.00 76.19 195 SER A N 1
ATOM 1559 C CA . SER A 1 195 ? 25.347 5.913 -45.509 1.00 76.19 195 SER A CA 1
ATOM 1560 C C . SER A 1 195 ? 25.542 7.353 -45.996 1.00 76.19 195 SER A C 1
ATOM 1562 O O . SER A 1 195 ? 25.682 7.602 -47.195 1.00 76.19 195 SER A O 1
ATOM 1564 N N . SER A 1 196 ? 25.664 8.306 -45.070 1.00 72.75 196 SER A N 1
ATOM 1565 C CA . SER A 1 196 ? 25.896 9.718 -45.389 1.00 72.75 196 SER A CA 1
ATOM 1566 C C . SER A 1 196 ? 27.227 9.936 -46.122 1.00 72.75 196 SER A C 1
ATOM 1568 O O . SER A 1 196 ? 27.267 10.590 -47.165 1.00 72.75 196 SER A O 1
ATOM 1570 N N . ASN A 1 197 ? 28.310 9.310 -45.650 1.00 75.94 197 ASN A N 1
ATOM 1571 C CA . ASN A 1 197 ? 29.632 9.450 -46.264 1.00 75.94 197 ASN A CA 1
ATOM 1572 C C . ASN A 1 197 ? 29.727 8.756 -47.633 1.00 75.94 197 ASN A C 1
ATOM 1574 O O . ASN A 1 197 ? 30.407 9.246 -48.533 1.00 75.94 197 ASN A O 1
ATOM 1578 N N . SER A 1 198 ? 29.006 7.647 -47.814 1.00 76.06 198 SER A N 1
ATOM 1579 C CA . SER A 1 198 ? 28.930 6.942 -49.100 1.00 76.06 198 SER A CA 1
ATOM 1580 C C . SER A 1 198 ? 28.157 7.744 -50.153 1.00 76.06 198 SER A C 1
ATOM 1582 O O . SER A 1 198 ? 28.487 7.697 -51.337 1.00 76.06 198 SER A O 1
ATOM 1584 N N . ASN A 1 199 ? 27.166 8.533 -49.725 1.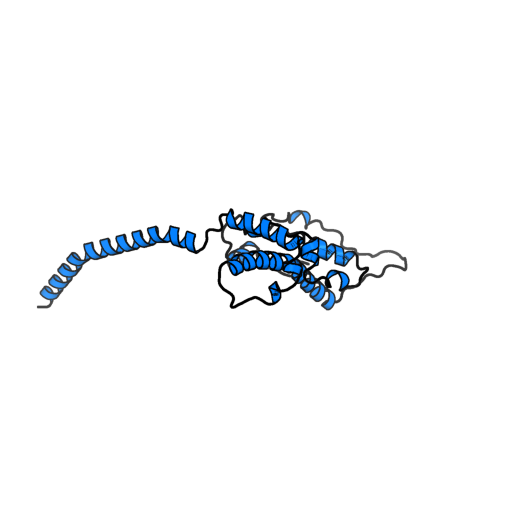00 75.94 199 ASN A N 1
ATOM 1585 C CA . ASN A 1 199 ? 26.324 9.341 -50.610 1.00 75.94 199 ASN A CA 1
ATOM 1586 C C . ASN A 1 199 ? 26.876 10.757 -50.867 1.00 75.94 199 ASN A C 1
ATOM 1588 O O . ASN A 1 199 ? 26.543 11.375 -51.881 1.00 75.94 199 ASN A O 1
ATOM 1592 N N . ALA A 1 200 ? 27.759 11.268 -50.003 1.00 75.06 200 ALA A N 1
ATOM 1593 C CA . ALA A 1 200 ? 28.403 12.574 -50.148 1.00 75.06 200 ALA A CA 1
ATOM 1594 C C . ALA A 1 200 ? 29.072 12.826 -51.524 1.00 75.06 200 ALA A C 1
ATOM 1596 O O . ALA A 1 200 ? 28.827 13.889 -52.108 1.00 75.06 200 ALA A O 1
ATOM 1597 N N . PRO A 1 201 ? 29.867 11.901 -52.107 1.00 77.50 201 PRO A N 1
ATOM 1598 C CA . PRO A 1 201 ? 30.479 12.128 -53.419 1.00 77.50 201 PRO A CA 1
ATOM 1599 C C . PRO A 1 201 ? 29.453 12.175 -54.562 1.00 77.50 201 PRO A C 1
ATOM 1601 O O . PRO A 1 201 ? 29.627 12.952 -55.503 1.00 77.50 201 PRO A O 1
ATOM 1604 N N . LEU A 1 202 ? 28.362 11.406 -54.471 1.00 79.50 202 LEU A N 1
ATOM 1605 C CA . LEU A 1 202 ? 27.286 11.411 -55.467 1.00 79.50 202 LEU A CA 1
ATOM 1606 C C . LEU A 1 202 ? 26.522 12.742 -55.448 1.00 79.50 202 LEU A C 1
ATOM 1608 O O . LEU A 1 202 ? 26.274 13.331 -56.500 1.00 79.50 202 LEU A O 1
ATOM 1612 N N . ILE A 1 203 ? 26.225 13.262 -54.254 1.00 75.88 203 ILE A N 1
ATOM 1613 C CA . ILE A 1 203 ? 25.580 14.570 -54.073 1.00 75.88 203 ILE A CA 1
ATOM 1614 C C . ILE A 1 203 ? 26.483 15.695 -54.604 1.00 75.88 203 ILE A C 1
ATOM 1616 O O . ILE A 1 203 ? 26.011 16.601 -55.292 1.00 75.88 203 ILE A O 1
ATOM 1620 N N . GLN A 1 204 ? 27.799 15.619 -54.370 1.00 78.81 204 GLN A N 1
ATOM 1621 C CA . GLN A 1 204 ? 28.753 16.581 -54.934 1.00 78.81 204 GLN A CA 1
ATOM 1622 C C . GLN A 1 204 ? 28.846 16.511 -56.464 1.00 78.81 204 GLN A C 1
ATOM 1624 O O . GLN A 1 204 ? 28.994 17.550 -57.114 1.00 78.81 204 GLN A O 1
ATOM 1629 N N . GLN A 1 205 ? 28.758 15.318 -57.058 1.00 82.50 205 GLN A N 1
ATOM 1630 C CA . GLN A 1 205 ? 28.713 15.170 -58.514 1.00 82.50 205 GLN A CA 1
ATOM 1631 C C . GLN A 1 205 ? 27.431 15.764 -59.103 1.00 82.50 205 GLN A C 1
ATOM 1633 O O . GLN A 1 205 ? 27.512 16.526 -60.063 1.00 82.50 205 GLN A O 1
ATOM 1638 N N . GLN A 1 206 ? 26.270 15.496 -58.502 1.00 81.81 206 GLN A N 1
ATOM 1639 C CA . GLN A 1 206 ? 24.990 16.056 -58.949 1.00 81.81 206 GLN A CA 1
ATOM 1640 C C . GLN A 1 206 ? 24.948 17.586 -58.837 1.00 81.81 206 GLN A C 1
ATOM 1642 O O . GLN A 1 206 ? 24.462 18.254 -59.749 1.00 81.81 206 GLN A O 1
ATOM 1647 N N . LEU A 1 207 ? 25.514 18.158 -57.769 1.00 78.50 207 LEU A N 1
ATOM 1648 C CA . LEU A 1 207 ? 25.644 19.611 -57.606 1.00 78.50 207 LEU A CA 1
ATOM 1649 C C . LEU A 1 207 ? 26.543 20.242 -58.677 1.00 78.50 207 LEU A C 1
ATOM 1651 O O . LEU A 1 207 ? 26.178 21.268 -59.249 1.00 78.50 207 LEU A O 1
ATOM 1655 N N . LYS A 1 208 ? 27.686 19.620 -58.994 1.00 84.06 208 LYS A N 1
ATOM 1656 C CA . LYS A 1 208 ? 28.572 20.088 -60.075 1.00 84.06 208 LYS A CA 1
ATOM 1657 C C . LYS A 1 208 ? 27.907 19.990 -61.449 1.00 84.06 208 LYS A C 1
ATOM 1659 O O . LYS A 1 208 ? 28.102 20.872 -62.281 1.00 84.06 208 LYS A O 1
ATOM 1664 N N . GLU A 1 209 ? 27.125 18.940 -61.682 1.00 85.06 209 GLU A N 1
ATOM 1665 C CA . GLU A 1 209 ? 26.367 18.742 -62.921 1.00 85.06 209 GLU A CA 1
ATOM 1666 C C . GLU A 1 209 ? 25.257 19.799 -63.073 1.00 85.06 209 GLU A C 1
ATOM 1668 O O . GLU A 1 209 ? 25.104 20.387 -64.142 1.00 85.06 209 GLU A O 1
ATOM 1673 N N . LEU A 1 210 ? 24.530 20.112 -61.993 1.00 79.25 210 LEU A N 1
ATOM 1674 C CA . LEU A 1 210 ? 23.521 21.178 -61.964 1.00 79.25 210 LEU A CA 1
ATOM 1675 C C . LEU A 1 210 ? 24.128 22.565 -62.196 1.00 79.25 210 LEU A C 1
ATOM 1677 O O . LEU A 1 210 ? 23.577 23.347 -62.966 1.00 79.25 210 LEU A O 1
ATOM 1681 N N . GLN A 1 211 ? 25.280 22.857 -61.588 1.00 80.56 211 GLN A N 1
ATOM 1682 C CA . GLN A 1 211 ? 26.004 24.111 -61.820 1.00 80.56 211 GLN A CA 1
ATOM 1683 C C . GLN A 1 211 ? 26.466 24.251 -63.275 1.00 80.56 211 GLN A C 1
ATOM 1685 O O . GLN A 1 211 ? 26.410 25.347 -63.824 1.00 80.56 211 GLN A O 1
ATOM 1690 N N . ARG A 1 212 ? 26.861 23.145 -63.920 1.00 80.44 212 ARG A N 1
ATOM 1691 C CA . ARG A 1 212 ? 27.218 23.124 -65.346 1.00 80.44 212 ARG A CA 1
ATOM 1692 C C . ARG A 1 212 ? 26.028 23.325 -66.284 1.00 80.44 212 ARG A C 1
ATOM 1694 O O . ARG A 1 212 ? 26.230 23.800 -67.390 1.00 80.44 212 ARG A O 1
ATOM 1701 N N . ARG A 1 213 ? 24.812 22.957 -65.873 1.00 75.62 213 ARG A N 1
ATOM 1702 C CA . ARG A 1 213 ? 23.582 23.138 -66.671 1.00 75.62 213 ARG A CA 1
ATOM 1703 C C . ARG A 1 213 ? 22.970 24.538 -66.564 1.00 75.62 213 ARG A C 1
ATOM 1705 O O . ARG A 1 213 ? 22.044 24.838 -67.309 1.00 75.62 213 ARG A O 1
ATOM 1712 N N . LEU A 1 214 ? 23.436 25.348 -65.615 1.00 69.75 214 LEU A N 1
ATOM 1713 C CA . LEU A 1 214 ? 22.963 26.715 -65.369 1.00 69.75 214 LEU A CA 1
ATOM 1714 C C . LEU A 1 214 ? 23.899 27.797 -65.947 1.00 69.75 214 LEU A C 1
ATOM 1716 O O . LEU A 1 214 ? 23.600 28.980 -65.796 1.00 69.75 214 LEU A O 1
ATOM 1720 N N . GLN A 1 215 ? 25.008 27.400 -66.581 1.00 59.19 215 GLN A N 1
ATOM 1721 C CA . GLN A 1 215 ? 25.892 28.254 -67.388 1.00 59.19 215 GLN A CA 1
ATOM 1722 C C . GLN A 1 215 ? 25.609 28.037 -68.873 1.00 59.19 215 GLN A C 1
ATOM 1724 O O . GLN A 1 215 ? 25.703 29.032 -69.622 1.00 59.19 215 GLN A O 1
#

pLDDT: mean 72.93, std 19.27, range [29.3, 96.31]

Sequence (215 aa):
MENFYLPCLPSKFALGMAGFYNEPFFLARNSVIPPKALQLMIFPWIEDFFGKNNVWWRNECLREMDEVDPNIVPDISAASKPGTAVETNQLAGPSSNTILYSELDISTSGFLRLLVRCRRIILQDAASRLRYHDAVSNDQQSRILEDDIFRSPLFLEFQEEMNAVVVKGPEANISQKLTTMVPEIAEGLEEVWRSSNSNAPLIQQQLKELQRRLQ

Secondary structure (DSSP, 8-state):
---TTSTTS-HHHHHHHTT--SSS---GGGGSPPPHHHHTTSSTTGGGTT-TT-HHHHHHHHHHTSPPPTTS---TTGGG---------S------------HHHHHHHHHHHHHHHHHHHHHHHHHHHHHHHTTS-SS---GGGGSGGGGSHHHHHHHHHHHHHHHHS----HHHHHHHHHHHHHHHHHHHHHHHHHHHHHHHHHHHHHHHH--

Organism: NCBI:txid64571

Radius of gyration: 29.41 Å; chains: 1; bounding box: 74×45×88 Å

Foldseek 3Di:
DDDPPPPPPDLQRVCVVVVNNDPPPDDLLVVFQQDPVLLCVQPVCLLQVVHPPPPVLNVLLVVLSVDDRSNDDPPCVVVPDPDDPPPPPDDDDPDDDPPPDDPVNVVVSVVSSVSSNCSSVVLSVLLVVVVCPVVDDDDDDPPVCVDCSCVDPSSVVSSVVSCVSVVPPPPCDVVNVVVVCVVVVVVVVVVVVVVCVVCVVVVVVVVVVVVVVVD

InterPro domains:
  IPR038279 Ndc10, domain 2 superfamily [G3DSA:1.10.443.20] (1-192)